Protein AF-A0A817VUF7-F1 (afdb_monomer_lite)

Structure (mmCIF, N/CA/C/O backbone):
data_AF-A0A817VUF7-F1
#
_entry.id   AF-A0A817VUF7-F1
#
loop_
_atom_site.group_PDB
_atom_site.id
_atom_site.type_symbol
_atom_site.label_atom_id
_atom_site.label_alt_id
_atom_site.label_comp_id
_atom_site.label_asym_id
_atom_site.label_entity_id
_atom_site.label_seq_id
_atom_site.pdbx_PDB_ins_code
_atom_site.Cartn_x
_atom_site.Cartn_y
_atom_site.Cartn_z
_atom_site.occupancy
_atom_site.B_iso_or_equiv
_atom_site.auth_seq_id
_atom_site.auth_comp_id
_atom_site.auth_asym_id
_atom_site.auth_atom_id
_atom_site.pdbx_PDB_model_num
ATOM 1 N N . MET A 1 1 ? -11.678 27.818 17.436 1.00 32.88 1 MET A N 1
ATOM 2 C CA . MET A 1 1 ? -12.097 26.619 16.681 1.00 32.88 1 MET A CA 1
ATOM 3 C C . MET A 1 1 ? -11.322 25.442 17.252 1.00 32.88 1 MET A C 1
ATOM 5 O O . MET A 1 1 ? -10.158 25.252 16.928 1.00 32.88 1 MET A O 1
ATOM 9 N N . THR A 1 2 ? -11.907 24.780 18.243 1.00 26.42 2 THR A N 1
ATOM 10 C CA . THR A 1 2 ? -11.224 23.810 19.107 1.00 26.42 2 THR A CA 1
ATOM 11 C C . THR A 1 2 ? -11.223 22.456 18.406 1.00 26.42 2 THR A C 1
ATOM 13 O O . THR A 1 2 ? -12.260 21.805 18.312 1.00 26.42 2 THR A O 1
ATOM 16 N N . VAL A 1 3 ? -10.081 22.050 17.853 1.00 29.08 3 VAL A N 1
ATOM 17 C CA . VAL A 1 3 ? -9.903 20.691 17.332 1.00 29.08 3 VAL A CA 1
ATOM 18 C C . VAL A 1 3 ? -9.803 19.769 18.544 1.00 29.08 3 VAL A C 1
ATOM 20 O O . VAL A 1 3 ? -8.778 19.737 19.220 1.00 29.08 3 VAL A O 1
ATOM 23 N N . LEU A 1 4 ? -10.882 19.050 18.854 1.00 31.59 4 LEU A N 1
ATOM 24 C CA . LEU A 1 4 ? -10.836 17.924 19.784 1.00 31.59 4 LEU A CA 1
ATOM 25 C C . LEU A 1 4 ? -9.968 16.832 19.145 1.00 31.59 4 LEU A C 1
ATOM 27 O O . LEU A 1 4 ? -10.424 16.058 18.307 1.00 31.59 4 LEU A O 1
ATOM 31 N N . LEU A 1 5 ? -8.686 16.812 19.513 1.00 38.59 5 LEU A N 1
ATOM 32 C CA . LEU A 1 5 ? -7.747 15.735 19.206 1.00 38.59 5 LEU A CA 1
ATOM 33 C C . LEU A 1 5 ? -8.106 14.508 20.051 1.00 38.59 5 LEU A C 1
ATOM 35 O O . LEU A 1 5 ? -7.429 14.184 21.021 1.00 38.59 5 LEU A O 1
ATOM 39 N N . THR A 1 6 ? -9.177 13.804 19.702 1.00 43.06 6 THR A N 1
ATOM 40 C CA . THR A 1 6 ? -9.404 12.457 20.231 1.00 43.06 6 THR A CA 1
ATOM 41 C C . THR A 1 6 ? -8.693 11.468 19.319 1.00 43.06 6 THR A C 1
ATOM 43 O O . THR A 1 6 ? -9.280 10.904 18.399 1.00 43.06 6 THR A O 1
ATOM 46 N N . HIS A 1 7 ? -7.388 11.295 19.537 1.00 43.28 7 HIS A N 1
ATOM 47 C CA . HIS A 1 7 ? -6.634 10.175 18.978 1.00 43.28 7 HIS A CA 1
ATOM 48 C C . HIS A 1 7 ? -7.056 8.895 19.708 1.00 43.28 7 HIS A C 1
ATOM 50 O O . HIS A 1 7 ? -6.421 8.467 20.668 1.00 43.28 7 HIS A O 1
ATOM 56 N N . SER A 1 8 ? -8.181 8.312 19.297 1.00 53.12 8 SER A N 1
ATOM 57 C CA . SER A 1 8 ? -8.672 7.056 19.852 1.00 53.12 8 SER A CA 1
ATOM 58 C C . SER A 1 8 ? -7.968 5.877 19.179 1.00 53.12 8 SER A C 1
ATOM 60 O O . SER A 1 8 ? -8.390 5.371 18.142 1.00 53.12 8 SER A O 1
ATOM 62 N N . PHE A 1 9 ? -6.876 5.410 19.788 1.00 55.16 9 PHE A N 1
ATOM 63 C CA . PHE A 1 9 ? -6.348 4.075 19.511 1.00 55.16 9 PHE A CA 1
ATOM 64 C C . PHE A 1 9 ? -7.204 3.055 20.258 1.00 55.16 9 PHE A C 1
ATOM 66 O O . PHE A 1 9 ? -6.907 2.663 21.383 1.00 55.16 9 PHE A O 1
ATOM 73 N N . VAL A 1 10 ? -8.307 2.651 19.640 1.00 61.75 10 VAL A N 1
ATOM 74 C CA . VAL A 1 10 ? -9.089 1.508 20.114 1.00 61.75 10 VAL A CA 1
ATOM 75 C C . VAL A 1 10 ? -8.422 0.297 19.474 1.00 61.75 10 VAL A C 1
ATOM 77 O O . VAL A 1 10 ? -8.316 0.274 18.253 1.00 61.75 10 VAL A O 1
ATOM 80 N N . GLY A 1 11 ? -7.873 -0.636 20.261 1.00 76.88 11 GLY A N 1
ATOM 81 C CA . GLY A 1 11 ? -7.092 -1.809 19.812 1.00 76.88 11 GLY A CA 1
ATOM 82 C C . GLY A 1 11 ? -7.877 -2.836 18.977 1.00 76.88 11 GLY A C 1
ATOM 83 O O . GLY A 1 11 ? -7.747 -4.042 19.170 1.00 76.88 11 GLY A O 1
ATOM 84 N N . LEU A 1 12 ? -8.712 -2.353 18.066 1.00 87.06 12 LEU A N 1
ATOM 85 C CA . LEU A 1 12 ? -9.653 -3.041 17.204 1.00 87.06 12 LEU A CA 1
ATOM 86 C C . LEU A 1 12 ? -9.280 -2.744 15.750 1.00 87.06 12 LEU A C 1
A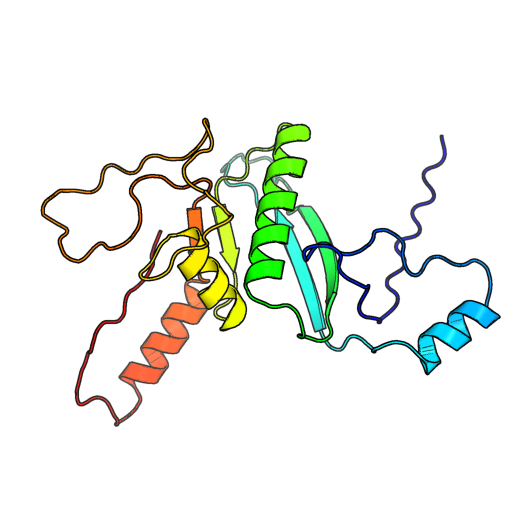TOM 88 O O . LEU A 1 12 ? -8.695 -1.702 15.436 1.00 87.06 12 LEU A O 1
ATOM 92 N N . ALA A 1 13 ? -9.614 -3.658 14.846 1.00 88.94 13 ALA A N 1
ATOM 93 C CA . ALA A 1 13 ? -9.472 -3.403 13.419 1.00 88.94 13 ALA A CA 1
ATOM 94 C C . ALA A 1 13 ? -10.676 -2.569 12.940 1.00 88.94 13 ALA A C 1
ATOM 96 O O . ALA A 1 13 ? -11.811 -3.021 13.096 1.00 88.94 13 ALA A O 1
ATOM 97 N N . PRO A 1 14 ? -10.496 -1.353 12.390 1.00 88.25 14 PRO A N 1
ATOM 98 C CA . PRO A 1 14 ? -11.614 -0.613 11.826 1.00 88.25 14 PRO A CA 1
ATOM 99 C C . PRO A 1 14 ? -12.099 -1.299 10.541 1.00 88.25 14 PRO A C 1
ATOM 101 O O . PRO A 1 14 ? -11.279 -1.844 9.790 1.00 88.25 14 PRO A O 1
ATOM 104 N N . PRO A 1 15 ? -13.404 -1.235 10.236 1.00 89.06 15 PRO A N 1
ATOM 105 C CA . PRO A 1 15 ? -13.901 -1.654 8.937 1.00 89.06 15 PRO A CA 1
ATOM 106 C C . PRO A 1 15 ? -13.239 -0.835 7.826 1.00 89.06 15 PRO A C 1
ATOM 108 O O . PRO A 1 15 ? -12.933 0.355 7.981 1.00 89.06 15 PRO A O 1
ATOM 111 N N . LEU A 1 16 ? -13.016 -1.496 6.693 1.00 89.25 16 LEU A N 1
ATOM 112 C CA . LEU A 1 16 ? -12.409 -0.905 5.509 1.00 89.25 16 LEU A CA 1
ATOM 113 C C . LEU A 1 16 ? -13.470 -0.745 4.419 1.00 89.25 16 LEU A C 1
ATOM 115 O O . LEU A 1 16 ? -14.191 -1.692 4.115 1.00 89.25 16 LEU A O 1
ATOM 119 N N . ILE A 1 17 ? -13.519 0.427 3.792 1.00 89.88 17 ILE A N 1
ATOM 120 C CA . ILE A 1 17 ? -14.267 0.666 2.554 1.00 89.88 17 ILE A CA 1
ATOM 121 C C . ILE A 1 17 ? -13.231 0.879 1.461 1.00 89.88 17 ILE A C 1
ATOM 123 O O . ILE A 1 17 ? -12.414 1.794 1.550 1.00 89.88 17 ILE A O 1
ATOM 127 N N . ASP A 1 18 ? -13.223 0.003 0.454 1.00 87.00 18 ASP A N 1
ATOM 128 C CA . ASP A 1 18 ? -12.235 0.050 -0.630 1.00 87.00 18 ASP A CA 1
ATOM 129 C C . ASP A 1 18 ? -10.786 0.074 -0.118 1.00 87.00 18 ASP A C 1
ATOM 131 O O . ASP A 1 18 ? -9.936 0.825 -0.588 1.00 87.00 18 ASP A O 1
ATOM 135 N N . GLY A 1 19 ? -10.507 -0.734 0.905 1.00 87.19 19 GLY A N 1
ATOM 136 C CA . GLY A 1 19 ? -9.201 -0.807 1.552 1.00 87.19 19 GLY A CA 1
ATOM 137 C C . GLY A 1 19 ? -8.819 0.401 2.410 1.00 87.19 19 GLY A C 1
ATOM 138 O O . GLY A 1 19 ? -7.790 0.351 3.088 1.00 87.19 19 GLY A O 1
ATOM 139 N N . VAL A 1 20 ? -9.625 1.460 2.454 1.00 90.56 20 VAL A N 1
ATOM 140 C CA . VAL A 1 20 ? -9.396 2.648 3.286 1.00 90.56 20 VAL A CA 1
ATOM 141 C C . VAL A 1 20 ? -10.173 2.502 4.601 1.00 90.56 20 VAL A C 1
ATOM 143 O O . VAL A 1 20 ? -11.349 2.143 4.566 1.00 90.56 20 VAL A O 1
ATOM 146 N N . PRO A 1 21 ? -9.552 2.739 5.772 1.00 88.06 21 PRO A N 1
ATOM 147 C CA . PRO A 1 21 ? -10.263 2.662 7.046 1.00 88.06 21 PRO A CA 1
ATOM 148 C C . PRO A 1 21 ? -11.333 3.748 7.154 1.00 88.06 21 PRO A C 1
ATOM 150 O O . PRO A 1 21 ? -11.109 4.891 6.750 1.00 88.06 21 PRO A O 1
ATOM 153 N N . ILE A 1 22 ? -12.477 3.409 7.751 1.00 87.38 22 ILE A N 1
ATOM 154 C CA . ILE A 1 22 ? -13.491 4.409 8.093 1.00 87.38 22 ILE A CA 1
ATOM 155 C C . ILE A 1 22 ? -12.956 5.287 9.230 1.00 87.38 22 ILE A C 1
ATOM 157 O O . ILE A 1 22 ? -12.694 4.820 10.342 1.00 87.38 22 ILE A O 1
ATOM 161 N N . THR A 1 23 ? -12.793 6.577 8.944 1.00 81.44 23 THR A N 1
ATOM 162 C CA . THR A 1 23 ? -12.332 7.579 9.907 1.00 81.44 23 THR A CA 1
ATOM 163 C C . THR A 1 23 ? -13.281 7.657 11.102 1.00 81.44 23 THR A C 1
ATOM 165 O O . THR A 1 23 ? -14.491 7.750 10.918 1.00 81.44 23 THR A O 1
ATOM 168 N N . LEU A 1 24 ? -12.726 7.649 12.320 1.00 79.12 24 LEU A N 1
ATOM 169 C CA . LEU A 1 24 ? -13.473 7.802 13.579 1.00 79.12 24 LEU A CA 1
ATOM 170 C C . LEU A 1 24 ? -14.580 6.750 13.802 1.00 79.12 24 LEU A C 1
ATOM 172 O O . LEU A 1 24 ? -15.533 7.001 14.533 1.00 79.12 24 LEU A O 1
ATOM 176 N N . HIS A 1 25 ? -14.447 5.553 13.216 1.00 85.75 25 HIS A N 1
ATOM 177 C CA . HIS A 1 25 ? -15.453 4.494 13.355 1.00 85.75 25 HIS A CA 1
ATOM 178 C C . HIS A 1 25 ? -15.741 4.126 14.821 1.00 85.75 25 HIS A C 1
ATOM 180 O O . HIS A 1 25 ? -16.897 4.051 15.235 1.00 85.75 25 HIS A O 1
ATOM 186 N N . TYR A 1 26 ? -14.687 3.974 15.627 1.00 84.88 26 TYR A N 1
ATOM 187 C CA . TYR A 1 26 ? -14.790 3.678 17.057 1.00 84.88 26 TYR A CA 1
ATOM 188 C C . TYR A 1 26 ? -14.791 4.952 17.916 1.00 84.88 26 TYR A C 1
ATOM 190 O O . TYR A 1 26 ? -14.020 5.076 18.869 1.00 84.88 26 TYR A O 1
ATOM 198 N N . GLN A 1 27 ? -15.631 5.930 17.568 1.00 85.50 27 GLN A N 1
ATOM 199 C CA . GLN A 1 27 ? -15.856 7.123 18.384 1.00 85.50 27 GLN A CA 1
ATOM 200 C C . GLN A 1 27 ? -17.188 7.016 19.133 1.00 85.50 27 GLN A C 1
ATOM 202 O O . GLN A 1 27 ? -18.251 6.832 18.540 1.00 85.50 27 GLN A O 1
ATOM 207 N N . THR A 1 28 ? -17.125 7.105 20.460 1.00 84.06 28 THR A N 1
ATOM 208 C CA . THR A 1 28 ? -18.293 7.065 21.346 1.00 84.06 28 THR A CA 1
ATOM 209 C C . THR A 1 28 ? -17.991 7.811 22.638 1.00 84.06 28 THR A C 1
ATOM 211 O O . THR A 1 28 ? -16.856 7.803 23.108 1.00 84.06 28 THR A O 1
ATOM 214 N N . ASP A 1 29 ? -19.014 8.423 23.221 1.00 85.69 29 ASP A N 1
ATOM 215 C CA . ASP A 1 29 ? -19.042 8.953 24.588 1.00 85.69 29 ASP A CA 1
ATOM 216 C C . ASP A 1 29 ? -19.683 7.961 25.585 1.00 85.69 29 ASP A C 1
ATOM 218 O O . ASP A 1 29 ? -19.588 8.128 26.799 1.00 85.69 29 ASP A O 1
ATOM 222 N N . SER A 1 30 ? -20.299 6.886 25.083 1.00 87.81 30 SER A N 1
ATOM 223 C CA . SER A 1 30 ? -20.946 5.851 25.889 1.00 87.81 30 SER A CA 1
ATOM 224 C C . SER A 1 30 ? -19.992 4.720 26.274 1.00 87.81 30 SER A C 1
ATOM 226 O O . SER A 1 30 ? -19.523 3.969 25.412 1.00 87.81 30 SER A O 1
ATOM 228 N N . PHE A 1 31 ? -19.797 4.522 27.582 1.00 87.19 31 PHE A N 1
ATOM 229 C CA . PHE A 1 31 ? -19.064 3.372 28.126 1.00 87.19 31 PHE A CA 1
ATOM 230 C C . PHE A 1 31 ? -19.710 2.031 27.743 1.00 87.19 31 PHE A C 1
ATOM 232 O O . PHE A 1 31 ? -19.008 1.083 27.407 1.00 87.19 31 PHE A O 1
ATOM 239 N N . LYS A 1 32 ? -21.049 1.960 27.706 1.00 90.69 32 LYS A N 1
ATOM 240 C CA . LYS A 1 32 ? -21.778 0.745 27.302 1.00 90.69 32 LYS A CA 1
ATOM 241 C C . LYS A 1 32 ? -21.406 0.318 25.880 1.00 90.69 32 LYS A C 1
ATOM 243 O O . LYS A 1 32 ? -21.117 -0.853 25.656 1.00 90.69 32 LYS A O 1
ATOM 248 N N . LYS A 1 33 ? -21.371 1.274 24.947 1.00 88.06 33 LYS A N 1
ATOM 249 C CA . LYS A 1 33 ? -20.993 1.025 23.549 1.00 88.06 33 LYS A CA 1
ATOM 250 C C . LYS A 1 33 ? -19.527 0.607 23.421 1.00 88.06 33 LYS A C 1
ATOM 252 O O . LYS A 1 33 ? -19.198 -0.257 22.618 1.00 88.06 33 LYS A O 1
ATOM 257 N N . LEU A 1 34 ? -18.650 1.176 24.250 1.00 86.25 34 LEU A N 1
ATOM 258 C CA . LEU A 1 34 ? -17.254 0.750 24.321 1.00 86.25 34 LEU A CA 1
ATOM 259 C C . LEU A 1 34 ? -17.135 -0.712 24.788 1.00 86.25 34 LEU A C 1
ATOM 261 O O . LEU A 1 34 ? -16.435 -1.492 24.150 1.00 86.25 34 LEU A O 1
ATOM 265 N N . CYS A 1 35 ? -17.848 -1.114 25.845 1.00 88.62 35 CYS A N 1
ATOM 266 C CA . CYS A 1 35 ? -17.872 -2.509 26.301 1.00 88.62 35 CYS A CA 1
ATOM 267 C C . CYS A 1 35 ? -18.413 -3.474 25.239 1.00 88.62 35 CYS A C 1
ATOM 269 O O . CYS A 1 35 ? -17.888 -4.577 25.110 1.00 88.62 35 CYS A O 1
ATOM 271 N N . GLU A 1 36 ? -19.439 -3.058 24.494 1.00 90.81 36 GLU A N 1
ATOM 272 C CA . GLU A 1 36 ? -19.990 -3.818 23.371 1.00 90.81 36 GLU A CA 1
ATOM 273 C C . GLU A 1 36 ? -18.925 -4.056 22.295 1.00 90.81 36 GLU A C 1
ATOM 275 O O . GLU A 1 36 ? -18.627 -5.202 21.982 1.00 90.81 36 GLU A O 1
ATOM 280 N N . TRP A 1 37 ? -18.236 -3.013 21.825 1.00 89.75 37 TRP A N 1
ATOM 281 C CA . TRP A 1 37 ? -17.171 -3.185 20.831 1.00 89.75 37 TRP A CA 1
ATOM 282 C C . TRP A 1 37 ? -16.046 -4.111 21.298 1.00 89.75 37 TRP A C 1
ATOM 284 O O . TRP A 1 37 ? -15.559 -4.934 20.532 1.00 89.75 37 TRP A O 1
ATOM 294 N N . PHE A 1 38 ? -15.635 -4.026 22.565 1.00 88.31 38 PHE A N 1
ATOM 295 C CA . PHE A 1 38 ? -14.579 -4.895 23.097 1.00 88.31 38 PHE A CA 1
ATOM 296 C C . PHE A 1 38 ? -14.973 -6.376 23.210 1.00 88.31 38 PHE A C 1
ATOM 298 O O . PHE A 1 38 ? -14.074 -7.224 23.341 1.00 88.31 38 PHE A O 1
ATOM 305 N N . SER A 1 39 ? -16.274 -6.682 23.205 1.00 89.75 39 SER A N 1
ATOM 306 C CA . SER A 1 39 ? -16.797 -8.049 23.246 1.00 89.75 39 SER A CA 1
ATOM 307 C C . SER A 1 39 ? -17.176 -8.589 21.866 1.00 89.75 39 SER A C 1
ATOM 309 O O . SER A 1 39 ? -17.081 -9.800 21.673 1.00 89.75 39 SER A O 1
ATOM 311 N N . THR A 1 40 ? -17.555 -7.729 20.914 1.00 89.94 40 THR A N 1
ATOM 312 C CA . THR A 1 40 ? -18.045 -8.150 19.590 1.00 89.94 40 THR A CA 1
ATOM 313 C C . THR A 1 40 ? -17.043 -7.979 18.452 1.00 89.94 40 THR A C 1
ATOM 315 O O . THR A 1 40 ? -17.104 -8.743 17.493 1.00 89.94 40 THR A O 1
ATOM 318 N N . GLU A 1 41 ? -16.143 -6.997 18.521 1.00 89.38 41 GLU A N 1
ATOM 319 C CA . GLU A 1 41 ? -15.262 -6.648 17.401 1.00 89.38 41 GLU A CA 1
ATOM 320 C C . GLU A 1 41 ? -13.948 -7.439 17.390 1.00 89.38 41 GLU A C 1
ATOM 322 O O . GLU A 1 41 ? -13.399 -7.830 18.427 1.00 89.38 41 GLU A O 1
ATOM 327 N N . ASP A 1 42 ? -13.391 -7.606 16.187 1.00 85.75 42 ASP A N 1
ATOM 328 C CA . ASP A 1 42 ? -12.080 -8.219 15.980 1.00 85.75 42 ASP A CA 1
ATOM 329 C C . ASP A 1 42 ? -10.981 -7.360 16.634 1.00 85.75 42 ASP A C 1
ATOM 331 O O . ASP A 1 42 ? -10.666 -6.242 16.197 1.00 85.75 42 ASP A O 1
ATOM 335 N N . ARG A 1 43 ? -10.324 -7.919 17.656 1.00 87.75 43 ARG A N 1
ATOM 336 C CA . ARG A 1 43 ? -9.137 -7.307 18.260 1.00 87.75 43 ARG A CA 1
ATOM 337 C C . ARG A 1 43 ? -7.983 -7.291 17.270 1.00 87.75 43 ARG A C 1
ATOM 339 O O . ARG A 1 43 ? -7.692 -8.270 16.584 1.00 87.75 43 ARG A O 1
ATOM 346 N N . SER A 1 44 ? -7.290 -6.165 17.232 1.00 88.06 44 SER A N 1
ATOM 347 C CA . SER A 1 44 ? -6.153 -5.977 16.352 1.00 88.06 44 SER A CA 1
ATOM 348 C C . SER A 1 44 ? -4.857 -6.403 17.035 1.00 88.06 44 SER A C 1
ATOM 350 O O . SER A 1 44 ? -4.441 -5.792 18.015 1.00 88.06 44 SER A O 1
ATOM 352 N N . HIS A 1 45 ? -4.175 -7.405 16.480 1.00 87.38 45 HIS A N 1
ATOM 353 C CA . HIS A 1 45 ? -2.868 -7.854 16.983 1.00 87.38 45 HIS A CA 1
ATOM 354 C C . HIS A 1 45 ? -1.683 -7.115 16.359 1.00 87.38 45 HIS A C 1
ATOM 356 O O . HIS A 1 45 ? -0.581 -7.148 16.899 1.00 87.38 45 HIS A O 1
ATOM 362 N N . LEU A 1 46 ? -1.896 -6.462 15.217 1.00 87.81 46 LEU A N 1
ATOM 363 C CA . LEU A 1 46 ? -0.870 -5.723 14.491 1.00 87.81 46 LEU A CA 1
ATOM 364 C C . LEU A 1 46 ? -1.381 -4.331 14.149 1.00 87.81 46 LEU A C 1
ATOM 366 O O . LEU A 1 46 ? -2.577 -4.126 13.971 1.00 87.81 46 LEU A O 1
ATOM 370 N N . ILE A 1 47 ? -0.469 -3.380 14.006 1.00 87.88 47 ILE A N 1
ATOM 371 C CA . ILE A 1 47 ? -0.793 -2.034 13.538 1.00 87.88 47 ILE A CA 1
ATOM 372 C C . ILE A 1 47 ? -0.128 -1.857 12.181 1.00 87.88 47 ILE A C 1
ATOM 374 O O . ILE A 1 47 ? 1.075 -2.068 12.039 1.00 87.88 47 ILE A O 1
ATOM 378 N N . ASN A 1 48 ? -0.912 -1.472 11.179 1.00 87.69 48 ASN A N 1
ATOM 379 C CA . ASN A 1 48 ? -0.387 -1.040 9.897 1.00 87.69 48 ASN A CA 1
ATOM 380 C C . ASN A 1 48 ? -0.137 0.471 9.946 1.00 87.69 48 ASN A C 1
ATOM 382 O O . ASN A 1 48 ? -1.064 1.253 10.175 1.00 87.69 48 ASN A O 1
ATOM 386 N N . ILE A 1 49 ? 1.120 0.863 9.758 1.00 88.81 49 ILE A N 1
ATOM 387 C CA . ILE A 1 49 ? 1.590 2.240 9.879 1.00 88.81 49 ILE A CA 1
ATOM 388 C C . ILE A 1 49 ? 1.997 2.738 8.494 1.00 88.81 49 ILE A C 1
ATOM 390 O O . ILE A 1 49 ? 2.835 2.137 7.828 1.00 88.81 49 ILE A O 1
ATOM 394 N N . HIS A 1 50 ? 1.442 3.876 8.086 1.00 90.00 50 HIS A N 1
ATOM 395 C CA . HIS A 1 50 ? 1.841 4.582 6.875 1.00 90.00 50 HIS A CA 1
ATOM 396 C C . HIS A 1 50 ? 2.510 5.895 7.271 1.00 90.00 50 HIS A C 1
ATOM 398 O O . HIS A 1 50 ? 1.909 6.726 7.957 1.00 90.00 50 HIS A O 1
ATOM 404 N N . MET A 1 51 ? 3.743 6.094 6.815 1.00 90.69 51 MET A N 1
ATOM 405 C CA . MET A 1 51 ? 4.533 7.295 7.084 1.00 90.69 51 MET A CA 1
ATOM 406 C C . MET A 1 51 ? 4.963 7.946 5.773 1.00 90.69 51 MET A C 1
ATOM 408 O O . MET A 1 51 ? 5.206 7.255 4.784 1.00 90.69 51 MET A O 1
ATOM 412 N N . ILE A 1 52 ? 5.078 9.272 5.773 1.00 88.88 52 ILE A N 1
ATOM 413 C CA . ILE A 1 52 ? 5.757 10.022 4.718 1.00 88.88 52 ILE A CA 1
ATOM 414 C C . ILE A 1 52 ? 7.178 10.304 5.175 1.00 88.88 52 ILE A C 1
ATOM 416 O O . ILE A 1 52 ? 7.398 10.880 6.243 1.00 88.88 52 ILE A O 1
ATOM 420 N N . LEU A 1 53 ? 8.124 9.937 4.315 1.00 87.62 53 LEU A N 1
ATOM 421 C CA . LEU A 1 53 ? 9.518 10.317 4.440 1.00 87.62 53 LEU A CA 1
ATOM 422 C C . LEU A 1 53 ? 9.855 11.322 3.325 1.00 87.62 53 LEU A C 1
ATOM 424 O O . LEU A 1 53 ? 9.605 11.031 2.151 1.00 87.62 53 LEU A O 1
ATOM 428 N N . PRO A 1 54 ? 10.386 12.508 3.663 1.00 85.31 54 PRO A N 1
ATOM 429 C CA . PRO A 1 54 ? 10.841 13.479 2.676 1.00 85.31 54 PRO A CA 1
ATOM 430 C C . PRO A 1 54 ? 12.104 12.967 1.967 1.00 85.31 54 PRO A C 1
ATOM 432 O O . PRO A 1 54 ? 12.986 12.390 2.595 1.00 85.31 54 PRO A O 1
ATOM 435 N N . ILE A 1 55 ? 12.193 13.192 0.652 1.00 78.94 55 ILE A N 1
ATOM 436 C CA . ILE A 1 55 ? 13.359 12.799 -0.169 1.00 78.94 55 ILE A CA 1
ATOM 437 C C . ILE A 1 55 ? 14.417 13.917 -0.215 1.00 78.94 55 ILE A C 1
ATOM 439 O O . ILE A 1 55 ? 15.573 13.687 -0.560 1.00 78.94 55 ILE A O 1
ATOM 443 N N . THR A 1 56 ? 14.048 15.150 0.134 1.00 71.00 56 THR A N 1
ATOM 444 C CA . THR A 1 56 ? 14.956 16.296 0.094 1.00 71.00 56 THR A CA 1
ATOM 445 C C . THR A 1 56 ? 16.010 16.218 1.192 1.00 71.00 56 THR A C 1
ATOM 447 O O . THR A 1 56 ? 15.692 16.191 2.375 1.00 71.00 56 THR A O 1
ATOM 450 N N . ASN A 1 57 ? 17.274 16.324 0.783 1.00 57.84 57 ASN A N 1
ATOM 451 C CA . ASN A 1 57 ? 18.452 16.442 1.646 1.00 57.84 57 ASN A CA 1
ATOM 452 C C . ASN A 1 57 ? 18.569 17.835 2.309 1.00 57.84 57 ASN A C 1
ATOM 454 O O . ASN A 1 57 ? 19.668 18.304 2.602 1.00 57.84 57 ASN A O 1
ATOM 458 N N . MET A 1 58 ? 17.451 18.558 2.461 1.00 54.91 58 MET A N 1
ATOM 459 C CA . MET A 1 58 ? 17.479 19.884 3.070 1.00 54.91 58 MET A CA 1
ATOM 460 C C . MET A 1 58 ? 17.848 19.729 4.546 1.00 54.91 58 MET A C 1
ATOM 462 O O . MET A 1 58 ? 17.228 18.960 5.269 1.00 54.91 58 MET A O 1
ATOM 466 N N . GLN A 1 59 ? 18.846 20.496 4.988 1.00 50.06 59 GLN A N 1
ATOM 467 C CA . GLN A 1 59 ? 19.371 20.535 6.362 1.00 50.06 59 GLN A CA 1
ATOM 468 C C . GLN A 1 59 ? 18.320 20.899 7.426 1.00 50.06 59 GLN A C 1
ATOM 470 O O . GLN A 1 59 ? 18.587 20.814 8.622 1.00 50.06 59 GLN A O 1
ATOM 475 N N . ILE A 1 60 ? 17.117 21.291 7.006 1.00 54.88 60 ILE A N 1
ATOM 476 C CA . ILE A 1 60 ? 15.957 21.406 7.876 1.00 54.88 60 ILE A CA 1
ATOM 477 C C . ILE A 1 60 ? 15.405 19.993 8.024 1.00 54.88 60 ILE A C 1
ATOM 479 O O . ILE A 1 60 ? 14.796 19.476 7.091 1.00 54.88 60 ILE A O 1
ATOM 483 N N . ALA A 1 61 ? 15.648 19.375 9.180 1.00 56.38 61 ALA A N 1
ATOM 484 C CA . ALA A 1 61 ? 15.106 18.076 9.554 1.00 56.38 61 ALA A CA 1
ATOM 485 C C . ALA A 1 61 ? 13.57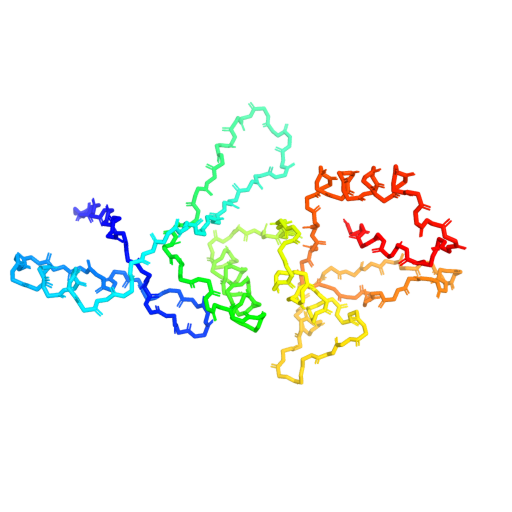5 18.080 9.411 1.00 56.38 61 ALA A C 1
ATOM 487 O O . ALA A 1 61 ? 12.836 18.423 10.333 1.00 56.38 61 ALA A O 1
ATOM 488 N N . LEU A 1 62 ? 13.083 17.743 8.221 1.00 58.81 62 LEU A N 1
ATOM 489 C CA . LEU A 1 62 ? 11.674 17.488 8.014 1.00 58.81 62 LEU A CA 1
ATOM 490 C C . LEU A 1 62 ? 11.386 16.171 8.725 1.00 58.81 62 LEU A C 1
ATOM 492 O O . LEU A 1 62 ? 11.825 15.100 8.304 1.00 58.81 62 LEU A O 1
ATOM 496 N N . ASN A 1 63 ? 10.690 16.285 9.852 1.00 67.69 63 ASN A N 1
ATOM 497 C CA . ASN A 1 63 ? 10.298 15.141 10.652 1.00 67.69 63 ASN A CA 1
ATOM 498 C C . ASN A 1 63 ? 9.421 14.205 9.817 1.00 67.69 63 ASN A C 1
ATOM 500 O O . ASN A 1 63 ? 8.550 14.643 9.062 1.00 67.69 63 ASN A O 1
ATOM 504 N N . GLN A 1 64 ? 9.660 12.905 9.971 1.00 79.44 64 GLN A N 1
ATOM 505 C CA . GLN A 1 64 ? 8.820 11.866 9.387 1.00 79.44 64 GLN A CA 1
ATOM 506 C C . GLN A 1 64 ? 7.376 12.097 9.834 1.00 79.44 64 GLN A C 1
ATOM 508 O O . GLN A 1 64 ? 7.108 12.284 11.023 1.00 79.44 64 GLN A O 1
ATOM 513 N N . LEU A 1 65 ? 6.447 12.113 8.881 1.00 85.00 65 LEU A N 1
ATOM 514 C CA . LEU A 1 65 ? 5.048 12.402 9.170 1.00 85.00 65 LEU A CA 1
ATOM 515 C C . LEU A 1 65 ? 4.255 11.101 9.203 1.00 85.00 65 LEU A C 1
ATOM 517 O O . LEU A 1 65 ? 4.152 10.403 8.193 1.00 85.00 65 LEU A O 1
ATOM 521 N N . LEU A 1 66 ? 3.646 10.800 10.347 1.00 87.19 66 LEU A N 1
ATOM 522 C CA . LEU A 1 66 ? 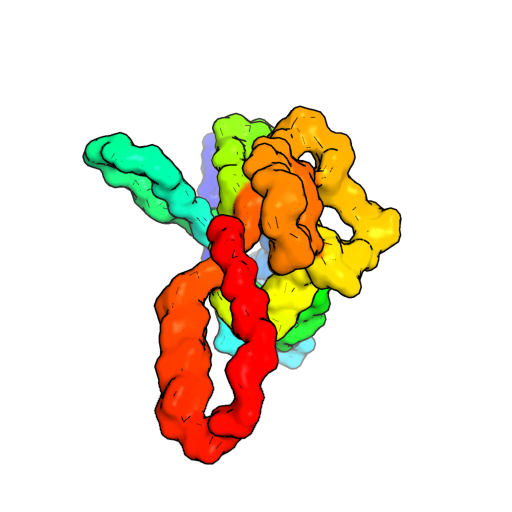2.668 9.724 10.448 1.00 87.19 66 LEU A CA 1
ATOM 523 C C . LEU A 1 66 ? 1.396 10.125 9.687 1.00 87.19 66 LEU A C 1
ATOM 525 O O . LEU A 1 66 ? 0.702 11.059 10.081 1.00 87.19 66 LEU A O 1
ATOM 529 N N . LEU A 1 67 ? 1.080 9.412 8.604 1.00 85.69 67 LEU A N 1
ATOM 530 C CA . LEU A 1 67 ? -0.164 9.617 7.858 1.00 85.69 67 LEU A CA 1
ATOM 531 C C . LEU A 1 67 ? -1.336 8.892 8.500 1.00 85.69 67 LEU A C 1
ATOM 533 O O . LEU A 1 67 ? -2.439 9.424 8.585 1.00 85.69 67 LEU A O 1
ATOM 537 N N . SER A 1 68 ? -1.111 7.633 8.867 1.00 85.31 68 SER A N 1
ATOM 538 C CA . SER A 1 68 ? -2.125 6.798 9.495 1.00 85.31 68 SER A CA 1
ATOM 539 C C . SER A 1 68 ? -1.477 5.646 10.244 1.00 85.31 68 SER A C 1
ATOM 541 O O . SER A 1 68 ? -0.461 5.100 9.815 1.00 85.31 68 SER A O 1
ATOM 543 N N . ALA A 1 69 ? -2.109 5.259 11.342 1.00 86.38 69 ALA A N 1
ATOM 544 C CA . ALA A 1 69 ? -1.856 4.018 12.048 1.00 86.38 69 ALA A CA 1
ATOM 545 C C . ALA A 1 69 ? -3.217 3.360 12.270 1.00 86.38 69 ALA A C 1
ATOM 547 O O . ALA A 1 69 ? -4.106 3.968 12.863 1.00 86.38 69 ALA A O 1
ATOM 548 N N . LEU A 1 70 ? -3.401 2.158 11.734 1.00 86.25 70 LEU A N 1
ATOM 549 C CA . LEU A 1 70 ? -4.667 1.434 11.811 1.00 86.25 70 LEU A CA 1
ATOM 550 C C . LEU A 1 70 ? -4.436 0.022 12.326 1.00 86.25 70 LEU A C 1
ATOM 552 O O . LEU A 1 70 ? -3.485 -0.646 11.917 1.00 86.25 70 LEU A O 1
ATOM 556 N N . GLY A 1 71 ? -5.315 -0.431 13.216 1.00 88.19 71 GLY A N 1
ATOM 557 C CA . GLY A 1 71 ? -5.359 -1.833 13.596 1.00 88.19 71 GLY A CA 1
ATOM 558 C C . GLY A 1 71 ? -5.682 -2.708 12.385 1.00 88.19 71 GLY A C 1
ATOM 559 O O . GLY A 1 71 ? -6.460 -2.317 11.519 1.00 88.19 71 GLY A O 1
ATOM 560 N N . THR A 1 72 ? -5.074 -3.884 12.289 1.00 87.25 72 THR A N 1
ATOM 561 C CA . THR A 1 72 ? -5.353 -4.848 11.229 1.00 87.25 72 THR A CA 1
ATOM 562 C C . THR A 1 72 ? -5.578 -6.242 11.799 1.00 87.25 72 THR A C 1
ATOM 564 O O . THR A 1 72 ? -4.836 -6.725 12.655 1.00 87.25 72 THR A O 1
ATOM 567 N N . ASN A 1 73 ? -6.589 -6.921 11.260 1.00 87.38 73 ASN A N 1
ATOM 568 C CA . ASN A 1 73 ? -6.826 -8.352 11.448 1.00 87.38 73 ASN A CA 1
ATOM 569 C C . ASN A 1 73 ? -6.164 -9.194 10.341 1.00 87.38 73 ASN A C 1
ATOM 571 O O . ASN A 1 73 ? -6.458 -10.376 10.198 1.00 87.38 73 ASN A O 1
ATOM 575 N N . ASN A 1 74 ? -5.284 -8.588 9.533 1.00 82.38 74 ASN A N 1
ATOM 576 C CA . ASN A 1 74 ? -4.599 -9.229 8.413 1.00 82.38 74 ASN A CA 1
ATOM 577 C C . ASN A 1 74 ? -5.524 -9.806 7.316 1.00 82.38 74 ASN A C 1
ATOM 579 O O . ASN A 1 74 ? -5.061 -10.598 6.499 1.00 82.38 74 ASN A O 1
ATOM 583 N N . LYS A 1 75 ? -6.786 -9.374 7.220 1.00 85.88 75 LYS A N 1
ATOM 584 C CA . LYS A 1 75 ? -7.714 -9.839 6.171 1.00 85.88 75 LYS A CA 1
ATOM 585 C C . LYS A 1 75 ? -7.694 -8.995 4.886 1.00 85.88 75 LYS A C 1
ATOM 587 O O . LYS A 1 75 ? -8.398 -9.328 3.945 1.00 85.88 75 LYS A O 1
ATOM 592 N N . SER A 1 76 ? -6.918 -7.904 4.829 1.00 86.75 76 SER A N 1
ATOM 593 C CA . SER A 1 76 ? -6.826 -7.071 3.616 1.00 86.75 76 SER A CA 1
ATOM 594 C C . SER A 1 76 ? -6.208 -7.835 2.448 1.00 86.75 76 SER A C 1
ATOM 596 O O . SER A 1 76 ? -5.111 -8.384 2.572 1.00 86.75 76 SER A O 1
ATOM 598 N N . GLU A 1 77 ? -6.865 -7.774 1.296 1.00 90.88 77 GLU A N 1
ATOM 599 C CA . GLU A 1 77 ? -6.373 -8.344 0.050 1.00 90.88 77 GLU A CA 1
ATOM 600 C C . GLU A 1 77 ? -5.453 -7.369 -0.693 1.00 90.88 77 GLU A C 1
ATOM 602 O O . GLU A 1 77 ? -5.385 -6.170 -0.409 1.00 90.88 77 GLU A O 1
ATOM 607 N N . ALA A 1 78 ? -4.749 -7.872 -1.709 1.00 90.88 78 ALA A N 1
ATOM 608 C CA . ALA A 1 78 ? -3.876 -7.039 -2.539 1.00 90.88 78 ALA A CA 1
ATOM 609 C C . ALA A 1 78 ? -4.625 -5.848 -3.166 1.00 90.88 78 ALA A C 1
ATOM 611 O O . ALA A 1 78 ? -4.072 -4.756 -3.265 1.00 90.88 78 ALA A O 1
ATOM 612 N N . ILE A 1 79 ? -5.893 -6.028 -3.552 1.00 90.56 79 ILE A N 1
ATOM 613 C CA . ILE A 1 79 ? -6.704 -4.950 -4.131 1.00 90.56 79 ILE A CA 1
ATOM 614 C C . ILE A 1 79 ? -7.002 -3.831 -3.123 1.00 90.56 79 ILE A C 1
ATOM 616 O O . ILE A 1 79 ? -6.971 -2.659 -3.494 1.00 90.56 79 ILE A O 1
ATOM 620 N N . ASP A 1 80 ? -7.213 -4.172 -1.851 1.00 91.50 80 ASP A N 1
ATOM 621 C CA . ASP A 1 80 ? -7.446 -3.203 -0.777 1.00 91.50 80 ASP A CA 1
ATOM 622 C C . ASP A 1 80 ? -6.199 -2.351 -0.536 1.00 91.50 80 ASP A C 1
ATOM 624 O O . ASP A 1 80 ? -6.279 -1.132 -0.379 1.00 91.50 80 ASP A O 1
ATOM 628 N N . ILE A 1 81 ? -5.024 -2.986 -0.565 1.00 92.19 81 ILE A N 1
ATOM 629 C CA . ILE A 1 81 ? -3.728 -2.309 -0.445 1.00 92.19 81 ILE A CA 1
ATOM 630 C C . ILE A 1 81 ? -3.546 -1.304 -1.591 1.00 92.19 81 ILE A C 1
ATOM 632 O O . ILE A 1 81 ? -3.202 -0.147 -1.351 1.00 92.19 81 ILE A O 1
ATOM 636 N N . ILE A 1 82 ? -3.837 -1.712 -2.829 1.00 91.62 82 ILE A N 1
ATOM 637 C CA . ILE A 1 82 ? -3.720 -0.849 -4.014 1.00 91.62 82 ILE A CA 1
ATOM 638 C C . ILE A 1 82 ? -4.666 0.345 -3.924 1.00 91.62 82 ILE A C 1
ATOM 640 O O . ILE A 1 82 ? -4.248 1.483 -4.146 1.00 91.62 82 ILE A O 1
ATOM 644 N N . ARG A 1 83 ? -5.938 0.104 -3.586 1.00 91.38 83 ARG A N 1
ATOM 645 C CA . ARG A 1 83 ? -6.932 1.172 -3.429 1.00 91.38 83 ARG A CA 1
ATOM 646 C C . ARG A 1 83 ? -6.500 2.168 -2.354 1.00 91.38 83 ARG A C 1
ATOM 648 O O . ARG A 1 83 ? -6.569 3.374 -2.589 1.00 91.38 83 ARG A O 1
ATOM 655 N N . ARG A 1 84 ? -5.946 1.683 -1.238 1.00 92.00 84 ARG A N 1
ATOM 656 C CA . ARG A 1 84 ? -5.371 2.527 -0.184 1.00 92.00 84 ARG A CA 1
ATOM 657 C C . ARG A 1 84 ? -4.197 3.367 -0.681 1.00 92.00 84 ARG A C 1
ATOM 659 O O . ARG A 1 84 ? -4.181 4.568 -0.430 1.00 92.00 84 ARG A O 1
ATOM 666 N N . TRP A 1 85 ? -3.239 2.788 -1.403 1.00 91.62 85 TRP A N 1
ATOM 667 C CA . TRP A 1 85 ? -2.110 3.542 -1.964 1.00 91.62 85 TRP A CA 1
ATOM 668 C C . TRP A 1 85 ? -2.564 4.631 -2.938 1.00 91.62 85 TRP A C 1
ATOM 670 O O . TRP A 1 85 ? -2.103 5.768 -2.849 1.00 91.62 85 TRP A O 1
ATOM 680 N N . ILE A 1 86 ? -3.518 4.321 -3.820 1.00 90.12 86 ILE A N 1
ATOM 681 C CA . ILE A 1 86 ? -4.106 5.301 -4.746 1.00 90.12 86 ILE A CA 1
ATOM 682 C C . ILE A 1 86 ? -4.832 6.407 -3.976 1.00 90.12 86 ILE A C 1
ATOM 684 O O . ILE A 1 86 ? -4.712 7.580 -4.331 1.00 90.12 86 ILE A O 1
ATOM 688 N N . TRP A 1 87 ? -5.578 6.060 -2.925 1.00 91.62 87 TRP A N 1
ATOM 689 C CA . TRP A 1 87 ? -6.247 7.042 -2.077 1.00 91.62 87 TRP A CA 1
ATOM 690 C C . TRP A 1 87 ? -5.236 7.968 -1.395 1.00 91.62 87 TRP A C 1
ATOM 692 O O . TRP A 1 87 ? -5.378 9.185 -1.499 1.00 91.62 87 TRP A O 1
ATOM 702 N N . ILE A 1 88 ? -4.179 7.414 -0.789 1.00 91.56 88 ILE A N 1
ATOM 703 C CA . ILE A 1 88 ? -3.093 8.186 -0.166 1.00 91.56 88 ILE A CA 1
ATOM 704 C C . ILE A 1 88 ? -2.466 9.132 -1.196 1.00 91.56 88 ILE A C 1
ATOM 706 O O . ILE A 1 88 ? -2.371 10.329 -0.942 1.00 91.56 88 ILE A O 1
ATOM 710 N N . PHE A 1 89 ? -2.122 8.629 -2.384 1.00 90.06 89 PHE A N 1
ATOM 711 C CA . PHE A 1 89 ? -1.579 9.439 -3.475 1.00 90.06 89 PHE A CA 1
ATOM 712 C C . PHE A 1 89 ? -2.492 10.619 -3.840 1.00 90.06 89 PHE A C 1
ATOM 714 O O . PHE A 1 89 ? -2.040 11.764 -3.887 1.00 90.06 89 PHE A O 1
ATOM 721 N N . LYS A 1 90 ? -3.791 10.362 -4.047 1.00 89.19 90 LYS A N 1
ATOM 722 C CA . LYS A 1 90 ? -4.774 11.401 -4.390 1.00 89.19 90 LYS A CA 1
ATOM 723 C C . LYS A 1 90 ? -4.910 12.442 -3.277 1.00 89.19 90 LYS A C 1
ATOM 725 O O . LYS A 1 90 ? -4.870 13.636 -3.559 1.00 89.19 90 LYS A O 1
ATOM 730 N N . GLN A 1 91 ? -5.030 12.009 -2.022 1.00 90.50 91 GLN A N 1
ATOM 731 C CA . GLN A 1 91 ? -5.169 12.913 -0.876 1.00 90.50 91 GLN A CA 1
ATOM 732 C C . GLN A 1 91 ? -3.918 13.762 -0.640 1.00 90.50 91 GLN A C 1
ATOM 734 O O . GLN A 1 91 ? -4.030 14.943 -0.318 1.00 90.50 91 GLN A O 1
ATOM 739 N N . SER A 1 92 ? -2.727 13.195 -0.834 1.00 88.75 92 SER A N 1
ATOM 740 C CA . SER A 1 92 ? -1.474 13.951 -0.786 1.00 88.75 92 SER A CA 1
ATOM 741 C C . SER A 1 92 ? -1.404 14.993 -1.900 1.00 88.75 92 SER A C 1
ATOM 743 O O . SER A 1 92 ? -1.076 16.147 -1.623 1.00 88.75 92 SER A O 1
ATOM 745 N N . SER A 1 93 ? -1.799 14.631 -3.126 1.00 87.25 93 SER A N 1
ATOM 746 C CA . SER A 1 93 ? -1.814 15.561 -4.260 1.00 87.25 93 SER A CA 1
ATOM 747 C C . SER A 1 93 ? -2.754 16.747 -4.029 1.00 87.25 93 SER A C 1
ATOM 749 O O . SER A 1 93 ? -2.392 17.868 -4.370 1.00 87.25 93 SER A O 1
ATOM 751 N N . LEU A 1 94 ? -3.926 16.527 -3.417 1.00 91.00 94 LEU A N 1
ATOM 752 C CA . LEU A 1 94 ? -4.863 17.604 -3.053 1.00 91.00 94 LEU A CA 1
ATOM 753 C C . LEU A 1 94 ? -4.277 18.591 -2.032 1.00 91.00 94 LEU A C 1
ATOM 755 O O . LEU A 1 94 ? -4.722 19.730 -1.946 1.00 91.00 94 LEU A O 1
ATOM 759 N N . LYS A 1 95 ? -3.278 18.159 -1.260 1.00 88.12 95 LYS A N 1
ATOM 760 C CA . LYS A 1 95 ? -2.584 18.963 -0.248 1.00 88.12 95 LYS A CA 1
ATOM 761 C C . LYS A 1 95 ? -1.240 19.511 -0.744 1.00 88.12 95 LYS A C 1
ATOM 763 O O . LYS A 1 95 ? -0.421 19.917 0.072 1.00 88.12 95 LYS A O 1
ATOM 768 N N . ASN A 1 96 ? -1.002 19.508 -2.058 1.00 85.81 96 ASN A N 1
ATOM 769 C CA . ASN A 1 96 ? 0.251 19.933 -2.694 1.00 85.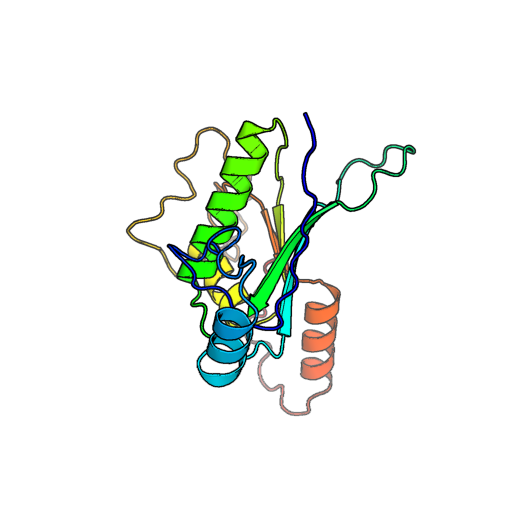81 96 ASN A CA 1
ATOM 770 C C . ASN A 1 96 ? 1.492 19.116 -2.277 1.00 85.81 96 ASN A C 1
ATOM 772 O O . ASN A 1 96 ? 2.621 19.580 -2.427 1.00 85.81 96 ASN A O 1
ATOM 776 N N . PHE A 1 97 ? 1.306 17.876 -1.808 1.00 84.81 97 PHE A N 1
ATOM 777 C CA . PHE A 1 97 ? 2.397 16.928 -1.584 1.00 84.81 97 PHE A CA 1
ATOM 778 C C . PHE A 1 97 ? 2.480 15.939 -2.743 1.00 84.81 97 PHE A C 1
ATOM 780 O O . PHE A 1 97 ? 1.535 15.195 -3.017 1.00 84.81 97 PHE A O 1
ATOM 787 N N . ARG A 1 98 ? 3.640 15.876 -3.399 1.00 86.00 98 ARG A N 1
ATOM 788 C CA . ARG A 1 98 ? 3.906 14.873 -4.433 1.00 86.00 98 ARG A CA 1
ATOM 789 C C . ARG A 1 98 ? 4.536 13.633 -3.809 1.00 86.00 98 ARG A C 1
ATOM 791 O O . ARG A 1 98 ? 5.684 13.671 -3.378 1.00 86.00 98 ARG A O 1
ATOM 798 N N . ILE A 1 99 ? 3.804 12.523 -3.818 1.00 88.94 99 ILE A N 1
ATOM 799 C CA . ILE A 1 99 ? 4.379 11.211 -3.510 1.00 88.94 99 ILE A CA 1
ATOM 800 C C . ILE A 1 99 ? 5.146 10.719 -4.736 1.00 88.94 99 ILE A C 1
ATOM 802 O O . ILE A 1 99 ? 4.620 10.700 -5.847 1.00 88.94 99 ILE A O 1
ATOM 806 N N . VAL A 1 100 ? 6.404 10.345 -4.516 1.00 88.94 100 VAL A N 1
ATOM 807 C CA . VAL A 1 100 ? 7.343 9.913 -5.565 1.00 88.94 100 VAL A CA 1
ATOM 808 C C . VAL A 1 100 ? 7.428 8.388 -5.628 1.00 88.94 100 VAL A C 1
ATOM 810 O O . VAL A 1 100 ? 7.575 7.814 -6.704 1.00 88.94 100 VAL A O 1
ATOM 813 N N . GLY A 1 101 ? 7.252 7.727 -4.484 1.00 90.31 101 GLY A N 1
ATOM 814 C CA . GLY A 1 101 ? 7.180 6.280 -4.402 1.00 90.31 101 GLY A CA 1
ATOM 815 C C . GLY A 1 101 ? 6.619 5.777 -3.081 1.00 90.31 101 GLY A C 1
ATOM 816 O O . GLY A 1 101 ? 6.519 6.526 -2.108 1.00 90.31 101 GLY A O 1
ATOM 817 N N . PHE A 1 102 ? 6.264 4.497 -3.064 1.00 91.62 102 PHE A N 1
ATOM 818 C CA . PHE A 1 102 ? 5.896 3.755 -1.864 1.00 91.62 102 PHE A CA 1
ATOM 819 C C . PHE A 1 102 ? 6.958 2.706 -1.565 1.00 91.62 102 PHE A C 1
ATOM 821 O O . PHE A 1 102 ? 7.422 2.017 -2.472 1.00 91.62 102 PHE A O 1
ATOM 828 N N . SER A 1 103 ? 7.288 2.557 -0.285 1.00 90.81 103 SER A N 1
ATOM 829 C CA . SER A 1 103 ? 8.137 1.476 0.207 1.00 90.81 103 SER A CA 1
ATOM 830 C C . SER A 1 103 ? 7.344 0.563 1.135 1.00 90.81 103 SER A C 1
ATOM 832 O O . SER A 1 103 ? 6.519 1.040 1.917 1.00 90.81 103 SER A O 1
ATOM 834 N N . THR A 1 104 ? 7.549 -0.749 1.029 1.00 90.31 104 THR A N 1
ATOM 835 C CA . THR A 1 104 ? 6.855 -1.739 1.861 1.00 90.31 104 THR A CA 1
ATOM 836 C C . THR A 1 104 ? 7.748 -2.925 2.215 1.00 90.31 104 THR A C 1
ATOM 838 O O . THR A 1 104 ? 8.746 -3.215 1.547 1.00 90.31 104 THR A O 1
ATOM 841 N N . ASP A 1 105 ? 7.372 -3.623 3.282 1.00 83.19 105 ASP A N 1
ATOM 842 C CA . ASP A 1 105 ? 8.001 -4.877 3.669 1.00 83.19 105 ASP A CA 1
ATOM 843 C C . ASP A 1 105 ? 7.647 -5.995 2.663 1.00 83.19 105 ASP A C 1
ATOM 845 O O . ASP A 1 105 ? 6.671 -5.935 1.920 1.00 83.19 105 ASP A O 1
ATOM 849 N N . GLY A 1 106 ? 8.425 -7.069 2.639 1.00 81.81 106 GLY A N 1
ATOM 850 C CA . GLY A 1 106 ? 8.215 -8.243 1.808 1.00 81.81 106 GLY A CA 1
ATOM 851 C C . GLY A 1 106 ? 7.077 -9.167 2.233 1.00 81.81 106 GLY A C 1
ATOM 852 O O . GLY A 1 106 ? 7.228 -10.377 2.024 1.00 81.81 106 GLY A O 1
ATOM 853 N N . ASP A 1 107 ? 5.990 -8.629 2.794 1.00 85.56 107 ASP A N 1
ATOM 854 C CA . ASP A 1 107 ? 4.738 -9.351 3.034 1.00 85.56 107 ASP A CA 1
ATOM 855 C C . ASP A 1 107 ? 4.116 -9.770 1.683 1.00 85.56 107 ASP A C 1
ATOM 857 O O . ASP A 1 107 ? 4.018 -8.948 0.763 1.00 85.56 107 ASP A O 1
ATOM 861 N N . PRO A 1 108 ? 3.683 -11.034 1.519 1.00 87.50 108 PRO A N 1
ATOM 862 C CA . PRO A 1 108 ? 3.198 -11.540 0.236 1.00 87.50 108 PRO A CA 1
ATOM 863 C C . PRO A 1 108 ? 2.042 -10.743 -0.382 1.00 87.50 108 PRO A C 1
ATOM 865 O O . PRO A 1 108 ? 1.953 -10.665 -1.608 1.00 87.50 108 PRO A O 1
ATOM 868 N N . ARG A 1 109 ? 1.168 -10.127 0.425 1.00 89.94 109 ARG A N 1
ATOM 869 C CA . ARG A 1 109 ? 0.024 -9.346 -0.075 1.00 89.94 109 ARG A CA 1
ATOM 870 C C . ARG A 1 109 ? 0.482 -8.019 -0.656 1.00 89.94 109 ARG A C 1
ATOM 872 O O . ARG A 1 109 ? -0.004 -7.627 -1.714 1.00 89.94 109 ARG A O 1
ATOM 879 N N . HIS A 1 110 ? 1.465 -7.380 -0.024 1.00 89.81 110 HIS A N 1
ATOM 880 C CA . HIS A 1 110 ? 2.093 -6.166 -0.541 1.00 89.81 110 HIS A CA 1
ATOM 881 C C . HIS A 1 110 ? 2.893 -6.457 -1.812 1.00 89.81 110 HIS A C 1
ATOM 883 O O . HIS A 1 110 ? 2.761 -5.734 -2.795 1.00 89.81 110 HIS A O 1
ATOM 889 N N . MET A 1 111 ? 3.622 -7.577 -1.855 1.00 88.44 111 MET A N 1
ATOM 890 C CA . MET A 1 111 ? 4.302 -8.023 -3.076 1.00 88.44 111 MET A CA 1
ATOM 891 C C . MET A 1 111 ? 3.309 -8.313 -4.207 1.00 88.44 111 MET A C 1
ATOM 893 O O . MET A 1 111 ? 3.543 -7.939 -5.354 1.00 88.44 111 MET A O 1
ATOM 897 N N . ARG A 1 112 ? 2.172 -8.953 -3.905 1.00 90.19 112 ARG A N 1
ATOM 898 C CA . ARG A 1 112 ? 1.101 -9.176 -4.885 1.00 90.19 112 ARG A CA 1
ATOM 899 C C . ARG A 1 112 ? 0.500 -7.854 -5.362 1.00 90.19 112 ARG A C 1
ATOM 901 O O . ARG A 1 112 ? 0.281 -7.704 -6.560 1.00 90.19 112 ARG A O 1
ATOM 908 N N . ALA A 1 113 ? 0.277 -6.904 -4.456 1.00 90.81 113 ALA A N 1
ATOM 909 C CA . ALA A 1 113 ? -0.197 -5.567 -4.789 1.00 90.81 113 ALA A CA 1
ATOM 910 C C . ALA A 1 113 ? 0.774 -4.852 -5.738 1.00 90.81 113 ALA A C 1
ATOM 912 O O . ALA A 1 113 ? 0.348 -4.398 -6.796 1.00 90.81 113 ALA A O 1
ATOM 913 N N . MET A 1 114 ? 2.074 -4.848 -5.417 1.00 89.12 114 MET A N 1
ATOM 914 C CA . MET A 1 114 ? 3.140 -4.300 -6.264 1.00 89.12 114 MET A CA 1
ATOM 915 C C . MET A 1 114 ? 3.134 -4.906 -7.663 1.00 89.12 114 MET A C 1
ATOM 917 O O . MET A 1 114 ? 3.106 -4.168 -8.639 1.00 89.12 114 MET A O 1
ATOM 921 N N . ARG A 1 115 ? 3.087 -6.240 -7.773 1.00 87.44 115 ARG A N 1
ATOM 922 C CA . ARG A 1 115 ? 3.051 -6.926 -9.075 1.00 87.44 115 ARG A CA 1
ATOM 923 C C . ARG A 1 115 ? 1.878 -6.475 -9.944 1.00 87.44 115 ARG A C 1
ATOM 925 O O . ARG A 1 115 ? 2.044 -6.300 -11.145 1.00 87.44 115 ARG A O 1
ATOM 932 N N . LEU A 1 116 ? 0.704 -6.290 -9.340 1.00 87.94 116 LEU A N 1
ATOM 933 C CA . LEU A 1 116 ? -0.502 -5.863 -10.049 1.00 87.94 116 LEU A CA 1
ATOM 934 C C . LEU A 1 116 ? -0.423 -4.402 -10.516 1.00 87.94 116 LEU A C 1
ATOM 936 O O . LEU A 1 116 ? -0.859 -4.103 -11.624 1.00 87.94 116 LEU A O 1
ATOM 940 N N . VAL A 1 117 ? 0.124 -3.493 -9.700 1.00 84.56 117 VAL A N 1
ATOM 941 C CA . VAL A 1 117 ? 0.225 -2.059 -10.053 1.00 84.56 117 VAL A CA 1
ATOM 942 C C . VAL A 1 117 ? 1.373 -1.745 -11.002 1.00 84.56 117 VAL A C 1
ATOM 944 O O . VAL A 1 117 ? 1.304 -0.753 -11.722 1.00 84.56 117 VAL A O 1
ATOM 947 N N . THR A 1 118 ? 2.422 -2.567 -11.028 1.00 83.06 118 THR A N 1
ATOM 948 C CA . THR A 1 118 ? 3.535 -2.413 -11.976 1.00 83.06 118 THR A CA 1
ATOM 949 C C . THR A 1 118 ? 3.329 -3.170 -13.283 1.00 83.06 118 THR A C 1
ATOM 951 O O . THR A 1 118 ? 4.177 -3.085 -14.171 1.00 83.06 118 THR A O 1
ATOM 954 N N . VAL A 1 119 ? 2.204 -3.883 -13.418 1.00 81.25 119 VAL A N 1
ATOM 955 C CA . VAL A 1 119 ? 1.878 -4.720 -14.581 1.00 81.25 119 VAL A CA 1
ATOM 956 C C . VAL A 1 119 ? 2.893 -5.863 -14.776 1.00 81.25 119 VAL A C 1
ATOM 958 O O . VAL A 1 119 ? 3.106 -6.380 -15.869 1.00 81.25 119 VAL A O 1
ATOM 961 N N . PHE A 1 120 ? 3.521 -6.313 -13.688 1.00 80.06 120 PHE A N 1
ATOM 962 C CA . PHE A 1 120 ? 4.522 -7.374 -13.725 1.00 80.06 120 PHE A CA 1
ATOM 963 C C . PHE A 1 120 ? 3.860 -8.756 -13.827 1.00 80.06 120 PHE A C 1
ATOM 965 O O . PHE A 1 120 ? 3.498 -9.379 -12.819 1.00 80.06 120 PHE A O 1
ATOM 972 N N . PHE A 1 121 ? 3.698 -9.234 -15.065 1.00 74.75 121 PHE A N 1
AT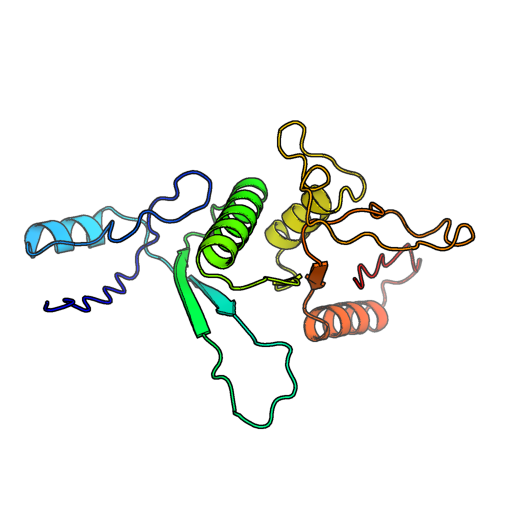OM 973 C CA . PHE A 1 121 ? 3.034 -10.499 -15.420 1.00 74.75 121 PHE A CA 1
ATOM 974 C C . PHE A 1 121 ? 1.580 -10.631 -14.920 1.00 74.75 121 PHE A C 1
ATOM 976 O O . PHE A 1 121 ? 1.041 -11.735 -14.869 1.00 74.75 121 PHE A O 1
ATOM 983 N N . ALA A 1 122 ? 0.940 -9.529 -14.522 1.00 75.06 122 ALA A N 1
ATOM 984 C CA . ALA A 1 122 ? -0.453 -9.493 -14.088 1.00 75.06 122 ALA A CA 1
ATOM 985 C C . ALA A 1 122 ? -1.029 -8.083 -14.266 1.00 75.06 122 ALA A C 1
ATOM 987 O O . ALA A 1 122 ? -0.345 -7.103 -13.993 1.00 75.06 122 ALA A O 1
ATOM 988 N N . THR A 1 123 ? -2.292 -7.974 -14.679 1.00 68.31 123 THR A N 1
ATOM 989 C CA . THR A 1 123 ? -2.994 -6.694 -14.861 1.00 68.31 123 THR A CA 1
ATOM 990 C C . THR A 1 123 ? -4.274 -6.645 -14.037 1.00 68.31 123 THR A C 1
ATOM 992 O O . THR A 1 123 ? -4.936 -7.659 -13.816 1.00 68.31 123 THR A O 1
ATOM 995 N N . LEU A 1 124 ? -4.645 -5.444 -13.591 1.00 71.75 124 LEU A N 1
ATOM 996 C CA . LEU A 1 124 ? -5.963 -5.184 -13.020 1.00 71.75 124 LEU A CA 1
ATOM 997 C C . LEU A 1 124 ? -6.874 -4.582 -14.095 1.00 71.75 124 LEU A C 1
ATOM 999 O O . LEU A 1 124 ? -6.570 -3.495 -14.585 1.00 71.75 124 LEU A O 1
ATOM 1003 N N . PRO A 1 125 ? -8.009 -5.218 -14.437 1.00 63.28 125 PRO A N 1
ATOM 1004 C CA . PRO A 1 125 ? -8.866 -4.746 -15.527 1.00 63.28 125 PRO A CA 1
ATOM 1005 C C . PRO A 1 125 ? -9.453 -3.350 -15.261 1.00 63.28 125 PRO A C 1
ATOM 1007 O O . PRO A 1 125 ? -9.631 -2.564 -16.187 1.00 63.28 125 PRO A O 1
ATOM 1010 N N . ASN A 1 126 ? -9.688 -3.013 -13.988 1.00 69.88 126 ASN A N 1
ATOM 1011 C CA . ASN A 1 126 ? -10.416 -1.806 -13.585 1.00 69.88 126 ASN A CA 1
ATOM 1012 C C . ASN A 1 126 ? -9.526 -0.698 -12.994 1.00 69.88 126 ASN A C 1
ATOM 1014 O O . ASN A 1 126 ? -10.040 0.340 -12.584 1.00 69.88 126 ASN A O 1
ATOM 1018 N N . ILE A 1 127 ? -8.204 -0.894 -12.923 1.00 68.62 127 ILE A N 1
ATOM 1019 C CA . ILE A 1 127 ? -7.266 0.108 -12.395 1.00 68.62 127 ILE A CA 1
ATOM 1020 C C . ILE A 1 127 ? -6.169 0.340 -13.429 1.00 68.62 127 ILE A C 1
ATOM 1022 O O . ILE A 1 127 ? -5.195 -0.403 -13.502 1.00 68.62 127 ILE A O 1
ATOM 1026 N N . LYS A 1 128 ? -6.319 1.405 -14.221 1.00 67.19 128 LYS A N 1
ATOM 1027 C CA . LYS A 1 128 ? -5.288 1.860 -15.159 1.00 67.19 128 LYS A CA 1
ATOM 1028 C C . LYS A 1 128 ? -4.335 2.811 -14.431 1.00 67.19 128 LYS A C 1
ATOM 1030 O O . LYS A 1 128 ? -4.534 4.020 -14.420 1.00 67.19 128 LYS A O 1
ATOM 1035 N N . SER A 1 129 ? -3.305 2.269 -13.785 1.00 62.81 129 SER A N 1
ATOM 1036 C CA . SER A 1 129 ? -2.244 3.064 -13.135 1.00 62.81 129 SER A CA 1
ATOM 1037 C C . SER A 1 12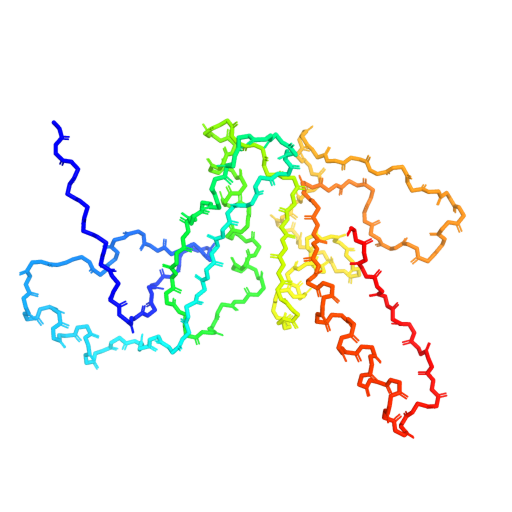9 ? -1.461 3.943 -14.118 1.00 62.81 129 SER A C 1
ATOM 1039 O O . SER A 1 129 ? -0.905 4.958 -13.715 1.00 62.81 129 SER A O 1
ATOM 1041 N N . ASN A 1 130 ? -1.450 3.578 -15.402 1.00 63.16 130 ASN A N 1
ATOM 1042 C CA . ASN A 1 130 ? -0.613 4.205 -16.430 1.00 63.16 130 ASN A CA 1
ATOM 1043 C C . ASN A 1 130 ? -1.331 5.324 -17.203 1.00 63.16 130 ASN A C 1
ATOM 1045 O O . ASN A 1 130 ? -0.731 5.967 -18.052 1.00 63.16 130 ASN A O 1
ATOM 1049 N N . SER A 1 131 ? -2.622 5.562 -16.943 1.00 65.62 131 SER A N 1
ATOM 1050 C CA . SER A 1 131 ? -3.407 6.592 -17.644 1.00 65.62 131 SER A CA 1
ATOM 1051 C C . SER A 1 131 ? -3.428 7.947 -16.930 1.00 65.62 131 SER A C 1
ATOM 1053 O O . SER A 1 131 ? -4.180 8.835 -17.322 1.00 65.62 131 SER A O 1
ATOM 1055 N N . TYR A 1 132 ? -2.665 8.108 -15.849 1.00 70.12 132 TYR A N 1
ATOM 1056 C CA . TYR A 1 132 ? -2.581 9.377 -15.130 1.00 70.12 132 TYR A CA 1
ATOM 1057 C C . TYR A 1 132 ? -1.597 10.314 -15.837 1.00 70.12 132 TYR A C 1
ATOM 1059 O O . TYR A 1 132 ? -0.468 9.929 -16.121 1.00 70.12 132 TYR A O 1
ATOM 1067 N N . THR A 1 133 ? -1.997 11.569 -16.053 1.00 69.69 133 THR A N 1
ATOM 1068 C CA . THR A 1 133 ? -1.197 12.598 -16.752 1.00 69.69 133 THR A CA 1
ATOM 1069 C C . THR A 1 133 ? 0.151 12.896 -16.094 1.00 69.69 133 THR A C 1
ATOM 1071 O O . THR A 1 133 ? 1.058 13.397 -16.746 1.00 69.69 133 THR A O 1
ATOM 1074 N N . ASN A 1 134 ? 0.284 12.588 -14.802 1.00 73.75 134 ASN A N 1
ATOM 1075 C CA . ASN A 1 134 ? 1.466 12.892 -13.995 1.00 73.75 134 ASN A CA 1
ATOM 1076 C C . ASN A 1 134 ? 2.339 11.650 -13.744 1.00 73.75 134 ASN A C 1
ATOM 1078 O O . ASN A 1 134 ? 3.132 11.644 -12.799 1.00 73.75 134 ASN A O 1
ATOM 1082 N N . ALA A 1 135 ? 2.157 10.590 -14.535 1.00 80.81 135 ALA A N 1
ATOM 1083 C CA . ALA A 1 135 ? 2.954 9.379 -14.426 1.00 80.81 135 ALA A CA 1
ATOM 1084 C C . ALA A 1 135 ? 4.434 9.646 -14.756 1.00 80.81 135 ALA A C 1
ATOM 1086 O O . ALA A 1 135 ? 4.783 10.460 -15.612 1.00 80.81 135 ALA A O 1
ATOM 1087 N N . PHE A 1 136 ? 5.316 8.941 -14.059 1.00 81.19 136 PHE A N 1
ATOM 1088 C CA . PHE A 1 136 ? 6.723 8.837 -14.405 1.00 81.19 136 PHE A CA 1
ATOM 1089 C C . PHE A 1 136 ? 6.873 7.975 -15.654 1.00 81.19 136 PHE A C 1
ATOM 1091 O O . PHE A 1 136 ? 6.277 6.902 -15.741 1.00 81.19 136 PHE A O 1
ATOM 1098 N N . HIS A 1 137 ? 7.698 8.440 -16.588 1.00 84.75 137 HIS A N 1
ATOM 1099 C CA . HIS A 1 137 ? 8.069 7.695 -17.783 1.00 84.75 137 HIS A CA 1
ATOM 1100 C C . HIS A 1 137 ? 9.547 7.321 -17.700 1.00 84.75 137 HIS A C 1
ATOM 1102 O O . HIS A 1 137 ? 10.420 8.193 -17.685 1.00 84.75 137 HIS A O 1
ATOM 1108 N N . LEU A 1 138 ? 9.819 6.024 -17.615 1.00 82.31 138 LEU A N 1
ATOM 1109 C CA . LEU A 1 138 ? 11.163 5.471 -17.575 1.00 82.31 138 LEU A CA 1
ATOM 1110 C C . LEU A 1 138 ? 11.641 5.204 -19.003 1.00 82.31 138 LEU A C 1
ATOM 1112 O O . LEU A 1 138 ? 10.970 4.542 -19.791 1.00 82.31 138 LEU A O 1
ATOM 1116 N N . LYS A 1 139 ? 12.833 5.701 -19.341 1.00 86.00 139 LYS A N 1
ATOM 1117 C CA . LYS A 1 139 ? 13.503 5.345 -20.596 1.00 86.00 139 LYS A CA 1
ATOM 1118 C C . LYS A 1 139 ? 14.185 3.993 -20.419 1.00 86.00 139 LYS A C 1
ATOM 1120 O O . LYS A 1 139 ? 15.326 3.938 -19.971 1.00 86.00 139 LYS A O 1
ATOM 1125 N N . ILE A 1 140 ? 13.473 2.920 -20.745 1.00 84.38 140 ILE A N 1
ATOM 1126 C CA . ILE A 1 140 ? 14.003 1.556 -20.664 1.00 84.38 140 ILE A CA 1
ATOM 1127 C C . ILE A 1 140 ? 14.871 1.293 -21.905 1.00 84.38 140 ILE A C 1
ATOM 1129 O O . ILE A 1 140 ? 14.377 1.443 -23.029 1.00 84.38 140 ILE A O 1
ATOM 1133 N N . PRO A 1 141 ? 16.154 0.920 -21.747 1.00 88.88 141 PRO A N 1
ATOM 1134 C CA . PRO A 1 141 ? 16.995 0.534 -22.873 1.00 88.88 141 PRO A CA 1
ATOM 1135 C C . PRO A 1 141 ? 16.400 -0.662 -23.619 1.00 88.88 141 PRO A C 1
ATOM 1137 O O . PRO A 1 141 ? 15.978 -1.642 -23.006 1.00 88.88 141 PRO A O 1
ATOM 1140 N N . LYS A 1 142 ? 16.399 -0.614 -24.955 1.00 85.81 142 LYS A N 1
ATOM 1141 C CA . LYS A 1 142 ? 15.835 -1.694 -25.784 1.00 85.81 142 LYS A CA 1
ATOM 1142 C C . LYS A 1 142 ? 16.581 -3.019 -25.615 1.00 85.81 142 LYS A C 1
ATOM 1144 O O . LYS A 1 142 ? 16.001 -4.070 -25.865 1.00 85.81 142 LYS A O 1
ATOM 1149 N N . GLU A 1 143 ? 17.843 -2.979 -25.184 1.00 92.94 143 GLU A N 1
ATOM 1150 C CA . GLU A 1 143 ? 18.634 -4.187 -24.934 1.00 92.94 143 GLU A CA 1
ATOM 1151 C C . GLU A 1 143 ? 18.191 -4.949 -23.671 1.00 92.94 143 GLU A C 1
ATOM 1153 O O . GLU A 1 143 ? 18.585 -6.098 -23.477 1.00 92.94 143 GLU A O 1
ATOM 1158 N N . TRP A 1 144 ? 17.375 -4.346 -22.797 1.00 87.56 144 TRP A N 1
ATOM 1159 C CA . TRP A 1 144 ? 16.948 -4.950 -21.531 1.00 87.56 144 TRP A CA 1
ATOM 1160 C C . TRP A 1 144 ? 15.753 -5.887 -21.724 1.00 87.56 144 TRP A C 1
ATOM 1162 O O . TRP A 1 144 ? 14.668 -5.676 -21.190 1.00 87.56 144 TRP A O 1
ATOM 1172 N N . ASN A 1 145 ? 15.970 -6.980 -22.455 1.00 83.06 145 ASN A N 1
ATOM 1173 C CA . ASN A 1 145 ? 14.979 -8.044 -22.666 1.00 83.06 145 ASN A CA 1
ATOM 1174 C C . ASN A 1 145 ? 14.540 -8.769 -21.373 1.00 83.06 145 ASN A C 1
ATOM 1176 O O . ASN A 1 145 ? 13.571 -9.525 -21.381 1.00 83.06 145 ASN A O 1
ATOM 1180 N N . TRP A 1 146 ? 15.252 -8.542 -20.270 1.00 81.38 146 TRP A N 1
ATOM 1181 C CA . TRP A 1 146 ? 14.963 -9.052 -18.932 1.00 81.38 146 TRP A CA 1
ATOM 1182 C C . TRP A 1 146 ? 14.135 -8.079 -18.072 1.00 81.38 146 TRP A C 1
ATOM 1184 O O . TRP A 1 146 ? 13.770 -8.427 -16.947 1.00 81.38 146 TRP A O 1
ATOM 1194 N N . TYR A 1 147 ? 13.844 -6.868 -18.560 1.00 82.19 147 TYR A N 1
ATOM 1195 C CA . TYR A 1 147 ? 13.033 -5.880 -17.849 1.00 82.19 147 TYR A CA 1
ATOM 1196 C C . TYR A 1 147 ? 11.562 -5.999 -18.262 1.00 82.19 147 TYR A C 1
ATOM 1198 O O . TYR A 1 147 ? 11.201 -5.743 -19.406 1.00 82.19 147 TYR A O 1
ATOM 1206 N N . PHE A 1 148 ? 10.702 -6.388 -17.318 1.00 81.31 148 PHE A N 1
ATOM 1207 C CA . PHE A 1 148 ? 9.294 -6.723 -17.590 1.00 81.31 148 PHE A CA 1
ATOM 1208 C C . PHE A 1 148 ? 8.285 -5.732 -16.994 1.00 81.31 148 PHE A C 1
ATOM 1210 O O . PHE A 1 148 ? 7.087 -6.015 -16.990 1.00 81.31 148 PHE A O 1
ATOM 1217 N N . LEU A 1 149 ? 8.741 -4.612 -16.426 1.00 81.75 149 LEU A N 1
ATOM 1218 C CA . LEU A 1 149 ? 7.836 -3.586 -15.904 1.00 81.75 149 LEU A CA 1
ATOM 1219 C C . LEU A 1 149 ? 7.416 -2.627 -17.022 1.00 81.75 149 LEU A C 1
ATOM 1221 O O . LEU A 1 149 ? 8.123 -2.455 -18.013 1.00 81.75 149 LEU A O 1
ATOM 1225 N N . SER A 1 150 ? 6.250 -2.010 -16.839 1.00 79.75 150 SER A N 1
ATOM 1226 C CA . SER A 1 150 ? 5.755 -0.926 -17.694 1.00 79.75 150 SER A CA 1
ATOM 1227 C C . SER A 1 150 ? 6.760 0.234 -17.787 1.00 79.75 150 SER A C 1
ATOM 1229 O O . SER A 1 150 ? 7.503 0.494 -16.852 1.00 79.75 150 SER A O 1
ATOM 1231 N N . ASP A 1 151 ? 6.763 0.974 -18.892 1.00 83.38 151 ASP A N 1
ATOM 1232 C CA . ASP A 1 151 ? 7.548 2.207 -19.046 1.00 83.38 151 ASP A CA 1
ATOM 1233 C C . ASP A 1 151 ? 6.896 3.419 -18.360 1.00 83.38 151 ASP A C 1
ATOM 1235 O O . ASP A 1 151 ? 7.557 4.421 -18.092 1.00 83.38 151 ASP A O 1
ATOM 1239 N N . SER A 1 152 ? 5.601 3.328 -18.057 1.00 84.81 152 SER A N 1
ATOM 1240 C CA . SER A 1 152 ? 4.823 4.347 -17.360 1.00 84.81 152 SER A CA 1
ATOM 1241 C C . SER A 1 152 ? 4.370 3.860 -15.986 1.00 84.81 152 SER A C 1
ATOM 1243 O O . SER A 1 152 ? 3.802 2.769 -15.867 1.00 84.81 152 SER A O 1
ATOM 1245 N N . HIS A 1 153 ? 4.585 4.684 -14.958 1.00 84.25 153 HIS A N 1
ATOM 1246 C CA . HIS A 1 153 ? 4.209 4.399 -13.575 1.00 84.25 153 HIS A CA 1
ATOM 1247 C C . HIS A 1 153 ? 3.667 5.635 -12.856 1.00 84.25 153 HIS A C 1
ATOM 1249 O O . HIS A 1 153 ? 4.280 6.696 -12.880 1.00 84.25 153 HIS A O 1
ATOM 1255 N N . LEU A 1 154 ? 2.558 5.494 -12.124 1.00 83.94 154 LEU A N 1
ATOM 1256 C CA . LEU A 1 154 ? 2.016 6.578 -11.292 1.00 83.94 154 LEU A CA 1
ATOM 1257 C C . LEU A 1 154 ? 3.012 7.054 -10.218 1.00 83.94 154 LEU A C 1
ATOM 1259 O O . LEU A 1 154 ? 3.135 8.245 -9.947 1.00 83.94 154 LEU A O 1
ATOM 1263 N N . VAL A 1 155 ? 3.702 6.094 -9.608 1.00 87.31 155 VAL A N 1
ATOM 1264 C CA . VAL A 1 155 ? 4.681 6.237 -8.525 1.00 87.31 155 VAL A CA 1
ATOM 1265 C C . VAL A 1 155 ? 5.664 5.073 -8.616 1.00 87.31 155 VAL A C 1
ATOM 1267 O O . VAL A 1 155 ? 5.346 4.040 -9.210 1.00 87.31 155 VAL A O 1
ATOM 1270 N N . LEU A 1 156 ? 6.834 5.224 -8.006 1.00 88.25 156 LEU A N 1
ATOM 1271 C CA . LEU A 1 156 ? 7.815 4.149 -7.887 1.00 88.25 156 LEU A CA 1
ATOM 1272 C C . LEU A 1 156 ? 7.454 3.205 -6.726 1.00 88.25 156 LEU A C 1
ATOM 1274 O O . LEU A 1 156 ? 6.916 3.636 -5.705 1.00 88.25 156 LEU A O 1
ATOM 1278 N N . TRP A 1 157 ? 7.741 1.913 -6.873 1.00 87.56 157 TRP A N 1
ATOM 1279 C CA . TRP A 1 157 ? 7.393 0.887 -5.886 1.00 87.56 157 TRP A CA 1
ATOM 1280 C C . TRP A 1 157 ? 8.658 0.179 -5.410 1.00 87.56 157 TRP A C 1
ATOM 1282 O O . TRP A 1 157 ? 9.325 -0.479 -6.202 1.00 87.56 157 TRP A O 1
ATOM 1292 N N . PHE A 1 158 ? 8.961 0.291 -4.119 1.00 88.44 158 PHE A N 1
ATOM 1293 C CA . PHE A 1 158 ? 10.204 -0.192 -3.524 1.00 88.44 158 PHE A CA 1
ATOM 1294 C C . PHE A 1 158 ? 9.940 -1.255 -2.463 1.00 88.44 158 PHE A C 1
ATOM 1296 O O . PHE A 1 158 ? 9.125 -1.063 -1.560 1.00 88.44 158 PHE A O 1
ATOM 1303 N N . GLN A 1 159 ? 10.670 -2.363 -2.522 1.00 87.69 159 GLN A N 1
ATOM 1304 C CA . GLN A 1 159 ? 10.756 -3.281 -1.391 1.00 87.69 159 GLN A CA 1
ATOM 1305 C C . GLN A 1 159 ? 11.860 -2.824 -0.430 1.00 87.69 159 GLN A C 1
ATOM 1307 O O . GLN A 1 159 ? 12.889 -2.315 -0.872 1.00 87.69 159 GLN A O 1
ATOM 1312 N N . ASP A 1 160 ? 11.691 -3.066 0.872 1.00 84.12 160 ASP A N 1
ATOM 1313 C CA . ASP A 1 160 ? 12.782 -2.895 1.837 1.00 84.12 160 ASP A CA 1
ATOM 1314 C C . ASP A 1 160 ? 14.014 -3.738 1.444 1.00 84.12 160 ASP A C 1
ATOM 1316 O O . ASP A 1 160 ? 14.012 -4.976 1.510 1.00 84.12 160 ASP A O 1
ATOM 1320 N N . ALA A 1 161 ? 15.089 -3.040 1.069 1.00 84.00 161 ALA A N 1
ATOM 1321 C CA . ALA A 1 161 ? 16.355 -3.626 0.658 1.00 84.00 161 ALA A CA 1
ATOM 1322 C C . ALA A 1 161 ? 16.974 -4.507 1.754 1.00 84.00 161 ALA A C 1
ATOM 1324 O O . ALA A 1 161 ? 17.564 -5.543 1.443 1.00 84.00 161 ALA A O 1
ATOM 1325 N N . ALA A 1 162 ? 16.798 -4.169 3.037 1.00 86.06 162 ALA A N 1
ATOM 1326 C CA . ALA A 1 162 ? 17.317 -4.984 4.132 1.00 86.06 162 ALA A CA 1
ATOM 1327 C C . ALA A 1 162 ? 16.673 -6.379 4.135 1.00 86.06 162 ALA A C 1
ATOM 1329 O O . ALA A 1 162 ? 17.355 -7.390 4.332 1.00 86.06 162 ALA A O 1
ATOM 1330 N N . ASN A 1 163 ? 15.372 -6.460 3.855 1.00 82.00 163 ASN A N 1
ATOM 1331 C CA . ASN A 1 163 ? 14.654 -7.730 3.797 1.00 82.00 163 ASN A CA 1
ATOM 1332 C C . ASN A 1 163 ? 14.940 -8.509 2.510 1.00 82.00 163 ASN A C 1
ATOM 1334 O O . ASN A 1 163 ? 15.020 -9.741 2.558 1.00 82.00 163 ASN A O 1
ATOM 1338 N N . VAL A 1 164 ? 15.201 -7.826 1.393 1.00 84.31 164 VAL A N 1
ATOM 1339 C CA . VAL A 1 164 ? 15.739 -8.459 0.175 1.00 84.31 164 VAL A CA 1
ATOM 1340 C C . VAL A 1 164 ? 17.097 -9.105 0.459 1.00 84.31 164 VAL A C 1
ATOM 1342 O O . VAL A 1 164 ? 17.275 -10.296 0.198 1.00 84.31 164 VAL A O 1
ATOM 1345 N N . CYS A 1 165 ? 18.025 -8.369 1.075 1.00 86.38 165 CYS A N 1
ATOM 1346 C CA . CYS A 1 165 ? 19.356 -8.864 1.428 1.00 86.38 165 CYS A CA 1
ATOM 1347 C C . CYS A 1 165 ? 19.297 -10.059 2.389 1.00 86.38 165 CYS A C 1
ATOM 1349 O O . CYS A 1 165 ? 19.994 -11.052 2.176 1.00 86.38 165 CYS A O 1
ATOM 1351 N N . LYS A 1 166 ? 18.428 -10.024 3.410 1.00 85.06 166 LYS A N 1
ATOM 1352 C CA . LYS A 1 166 ? 18.210 -11.170 4.314 1.00 85.06 166 LYS A CA 1
ATOM 1353 C C . LYS A 1 166 ? 17.710 -12.404 3.559 1.00 85.06 166 LYS A C 1
ATOM 1355 O O . LYS A 1 166 ? 18.227 -13.498 3.775 1.00 85.06 166 LYS A O 1
ATOM 1360 N N . LYS A 1 167 ? 16.736 -12.246 2.653 1.00 83.69 167 LYS A N 1
ATOM 1361 C CA . LYS A 1 167 ? 16.213 -13.355 1.834 1.00 83.69 167 LYS A CA 1
ATOM 1362 C C . LYS A 1 167 ? 17.287 -13.925 0.908 1.00 83.69 167 LYS A C 1
ATOM 1364 O O . LYS A 1 167 ? 17.400 -15.145 0.805 1.00 83.69 167 LYS A O 1
ATOM 1369 N N . LEU A 1 168 ? 18.086 -13.065 0.274 1.00 84.19 168 LEU A N 1
ATOM 1370 C CA . LEU A 1 168 ? 19.210 -13.479 -0.567 1.00 84.19 168 LEU A CA 1
ATOM 1371 C C . LEU A 1 168 ? 20.240 -14.271 0.241 1.00 84.19 168 LEU A C 1
ATOM 1373 O O . LEU A 1 168 ? 20.571 -15.395 -0.130 1.00 84.19 168 LEU A O 1
ATOM 1377 N N . ARG A 1 169 ? 20.682 -13.726 1.380 1.00 86.94 169 ARG A N 1
ATOM 1378 C CA . ARG A 1 169 ? 21.616 -14.389 2.297 1.00 86.94 169 ARG A CA 1
ATOM 1379 C C . ARG A 1 169 ? 21.105 -15.770 2.707 1.00 86.94 169 ARG A C 1
ATOM 1381 O O . ARG A 1 169 ? 21.836 -16.744 2.584 1.00 86.94 169 ARG A O 1
ATOM 1388 N N . ASN A 1 170 ? 19.856 -15.868 3.160 1.00 86.44 170 ASN A N 1
ATOM 1389 C CA . ASN A 1 170 ? 19.285 -17.136 3.617 1.00 86.44 170 ASN A CA 1
ATOM 1390 C C . ASN A 1 170 ? 19.209 -18.176 2.495 1.00 86.44 170 ASN A C 1
ATOM 1392 O O . ASN A 1 170 ? 19.443 -19.354 2.746 1.00 86.44 170 ASN A O 1
ATOM 1396 N N . ARG A 1 171 ? 18.923 -17.750 1.257 1.00 82.31 171 ARG A N 1
ATOM 1397 C CA . ARG A 1 171 ? 18.956 -18.642 0.094 1.00 82.31 171 ARG A CA 1
ATOM 1398 C C . ARG A 1 171 ? 20.370 -19.126 -0.189 1.00 82.31 171 ARG A C 1
ATOM 1400 O O . ARG A 1 171 ? 20.557 -20.333 -0.237 1.00 82.31 171 ARG A O 1
ATOM 1407 N N . LEU A 1 172 ? 21.344 -18.219 -0.298 1.00 82.56 172 LEU A N 1
ATOM 1408 C CA . LEU A 1 172 ? 22.752 -18.556 -0.560 1.00 82.56 172 LEU A CA 1
ATOM 1409 C C . LEU A 1 172 ? 23.340 -19.517 0.481 1.00 82.56 172 LEU A C 1
ATOM 1411 O O . LEU A 1 172 ? 24.163 -20.359 0.142 1.00 82.56 172 LEU A O 1
ATOM 1415 N N . LEU A 1 173 ? 22.908 -19.401 1.738 1.00 84.62 173 LEU A N 1
ATOM 1416 C CA . LEU A 1 173 ? 23.348 -20.272 2.829 1.00 84.62 173 LEU A CA 1
ATOM 1417 C C . LEU A 1 173 ? 22.554 -21.586 2.926 1.00 84.62 173 LEU A C 1
ATOM 1419 O O . LEU A 1 173 ? 22.983 -22.508 3.621 1.00 84.62 173 LEU A O 1
ATOM 1423 N N . SER A 1 174 ? 21.404 -21.696 2.256 1.00 82.00 174 SER A N 1
ATOM 1424 C CA . SER A 1 174 ? 20.640 -22.943 2.215 1.00 82.00 174 SER A CA 1
ATOM 1425 C C . SER A 1 174 ? 21.311 -23.934 1.260 1.00 82.00 174 SER A C 1
ATOM 1427 O O . SER A 1 174 ? 21.619 -23.601 0.119 1.00 82.00 174 SER A O 1
ATOM 1429 N N . ARG A 1 175 ? 21.518 -25.181 1.703 1.00 62.03 175 ARG A N 1
ATOM 1430 C CA . ARG A 1 175 ? 22.151 -26.258 0.906 1.00 62.03 175 ARG A CA 1
ATOM 1431 C C . ARG A 1 175 ? 21.311 -26.729 -0.295 1.00 62.03 175 ARG A C 1
ATOM 1433 O O . ARG A 1 175 ? 21.662 -27.706 -0.943 1.00 62.03 175 ARG A O 1
ATOM 1440 N N . THR A 1 176 ? 20.198 -26.061 -0.582 1.00 59.69 176 THR A N 1
ATOM 1441 C CA . THR A 1 176 ? 19.163 -26.481 -1.534 1.00 59.69 176 THR A CA 1
ATOM 1442 C C . THR A 1 176 ? 19.247 -25.758 -2.883 1.00 59.69 176 THR A C 1
ATOM 1444 O O . THR A 1 176 ? 18.271 -25.743 -3.632 1.00 59.69 176 THR A O 1
ATOM 1447 N N . ILE A 1 177 ? 20.374 -25.121 -3.214 1.00 55.12 177 ILE A N 1
ATOM 1448 C CA . ILE A 1 177 ? 20.513 -24.394 -4.482 1.00 55.12 177 ILE A CA 1
ATOM 1449 C C . ILE A 1 177 ? 21.101 -25.318 -5.549 1.00 55.12 177 ILE A C 1
ATOM 1451 O O . ILE A 1 177 ? 22.315 -25.408 -5.687 1.00 55.12 177 ILE A O 1
ATOM 1455 N N . ASN A 1 178 ? 20.234 -25.948 -6.344 1.00 46.75 178 ASN A N 1
ATOM 1456 C CA . ASN A 1 178 ? 20.627 -26.501 -7.648 1.00 46.75 178 ASN A CA 1
ATOM 1457 C C . ASN A 1 178 ? 20.286 -25.575 -8.825 1.00 46.75 178 ASN A C 1
ATOM 1459 O O . ASN A 1 178 ? 20.756 -25.806 -9.931 1.00 46.75 178 ASN A O 1
ATOM 1463 N N . THR A 1 179 ? 19.537 -24.490 -8.614 1.00 43.50 179 THR A N 1
ATOM 1464 C CA . THR A 1 179 ? 19.215 -23.548 -9.692 1.00 43.50 179 THR A CA 1
ATOM 1465 C C . THR A 1 179 ? 18.994 -22.138 -9.158 1.00 43.50 179 THR A C 1
ATOM 1467 O O . THR A 1 179 ? 18.055 -21.866 -8.410 1.00 43.50 179 THR A O 1
ATOM 1470 N N . LEU A 1 180 ? 19.849 -21.219 -9.606 1.00 43.50 180 LEU A N 1
ATOM 1471 C CA . LEU A 1 180 ? 19.730 -19.762 -9.496 1.00 43.50 180 LEU A CA 1
ATOM 1472 C C . LEU A 1 180 ? 18.622 -19.245 -10.441 1.00 43.50 180 LEU A C 1
ATOM 1474 O O . LEU A 1 180 ? 18.835 -18.368 -11.272 1.00 43.50 180 LEU A O 1
ATOM 1478 N N . SER A 1 181 ? 17.425 -19.827 -10.371 1.00 39.75 181 SER A N 1
ATOM 1479 C CA . SER A 1 181 ? 16.309 -19.433 -11.230 1.00 39.75 181 SER A CA 1
ATOM 1480 C C . SER A 1 181 ? 15.728 -18.102 -10.751 1.00 39.75 181 SER A C 1
ATOM 1482 O O . SER A 1 181 ? 14.988 -18.042 -9.772 1.00 39.75 181 SER A O 1
ATOM 1484 N N . TYR A 1 182 ? 16.101 -17.042 -11.469 1.00 40.72 182 TYR A N 1
ATOM 1485 C CA . TYR A 1 182 ? 15.399 -15.764 -11.603 1.00 40.72 182 TYR A CA 1
ATOM 1486 C C . TYR A 1 182 ? 14.970 -15.111 -10.286 1.00 40.72 182 TYR A C 1
ATOM 1488 O O . TYR A 1 182 ? 13.788 -15.006 -9.951 1.00 40.72 182 TYR A O 1
ATOM 1496 N N . MET A 1 183 ? 15.951 -14.579 -9.556 1.00 41.53 183 MET A N 1
ATOM 1497 C CA . MET A 1 183 ? 15.661 -13.491 -8.635 1.00 41.53 183 MET A CA 1
ATOM 1498 C C . MET A 1 183 ? 15.349 -12.251 -9.475 1.00 41.53 183 MET A C 1
ATOM 1500 O O . MET A 1 183 ? 16.251 -11.526 -9.883 1.00 41.53 183 MET A O 1
ATOM 1504 N N . VAL A 1 184 ? 14.068 -12.021 -9.761 1.00 42.09 184 VAL A N 1
ATOM 1505 C CA . VAL A 1 184 ? 13.627 -10.706 -10.225 1.00 42.09 184 VAL A CA 1
ATOM 1506 C C . VAL A 1 184 ? 13.726 -9.780 -9.025 1.00 42.09 184 VAL A C 1
ATOM 1508 O O . VAL A 1 184 ? 12.826 -9.689 -8.191 1.00 42.09 184 VAL A O 1
ATOM 1511 N N . LEU A 1 185 ? 14.895 -9.166 -8.899 1.00 41.16 185 LEU A N 1
ATOM 1512 C CA . LEU A 1 185 ? 15.094 -7.988 -8.085 1.00 41.16 185 LEU A CA 1
ATOM 1513 C C . LEU A 1 185 ? 14.318 -6.872 -8.778 1.00 41.16 185 LEU A C 1
ATOM 1515 O O . LEU A 1 185 ? 14.816 -6.231 -9.698 1.00 41.16 185 LEU A O 1
ATOM 1519 N N . SER A 1 186 ? 13.067 -6.674 -8.372 1.00 35.69 186 SER A N 1
ATOM 1520 C CA . SER A 1 186 ? 12.351 -5.433 -8.650 1.00 35.69 186 SER A CA 1
ATOM 1521 C C . SER A 1 186 ? 12.996 -4.323 -7.816 1.00 35.69 186 SER A C 1
ATOM 1523 O O . SER A 1 186 ? 12.450 -3.902 -6.803 1.00 35.69 186 SER A O 1
ATOM 1525 N N . PHE A 1 187 ? 14.199 -3.903 -8.207 1.00 34.34 187 PHE A N 1
ATOM 1526 C CA . PHE A 1 187 ? 14.683 -2.567 -7.903 1.00 34.34 187 PHE A CA 1
ATOM 1527 C C . PHE A 1 187 ? 14.053 -1.654 -8.954 1.00 34.34 187 PHE A C 1
ATOM 1529 O O . PHE A 1 187 ? 14.527 -1.569 -10.086 1.00 34.34 187 PHE A O 1
ATOM 1536 N N . CYS A 1 188 ? 12.925 -1.046 -8.603 1.00 36.34 188 CYS A N 1
ATOM 1537 C CA . CYS A 1 188 ? 12.757 0.350 -8.981 1.00 36.34 188 CYS A CA 1
ATOM 1538 C C . CYS A 1 188 ? 13.498 1.189 -7.948 1.00 36.34 188 CYS A C 1
ATOM 1540 O O . CYS A 1 188 ? 13.654 0.679 -6.815 1.00 36.34 188 CYS A O 1
#

Foldseek 3Di:
DDPPPPPDPPQFAADDDQLHGDPCRVDDPDPVVSVVCVVPTHGFPDKDWDWDDDPDPPPPPPDIGTPDIGGDPPPDALRSVLSVVVVVQVVCVVVVHHAAEDEDEPDPRPVVNVCAQQVPVHHDPPDDQQPDPQWQAAPDDPVPPVDRGDRTGNHQYHYDVVNVVVVVVVVVPDPPDPDPPDPPPPDD

Radius of gyration: 19.99 Å; chains: 1; bounding box: 45×53×54 Å

Organism: NCBI:txid392032

pLDDT: mean 78.69, std 16.04, range [26.42, 92.94]

Sequence (188 aa):
MTVLLTHSFVGLAPPLIDGVPITLHYQTDSFKKLCEWFSTEDRSHLINIHMILPITNMQIALNQLLLSALGTNNKSEAIDIIRRWIWIFKQSSLKNFRIVGFSTDGDPRHMRAMRLVTVFFATLPNIKSNSYTNAFHLKIPKEWNWYFLSDSHLVLWFQDAANVCKKLRNRLLSRTINTLSYMVLSFC

Secondary structure (DSSP, 8-state):
----------SBPPPEETTEEPTTTT--S-HHHHHHHHHHS-B-SEEEEEEE------SS--PPEEEEEEEE-S---HHHHHHHHHHHHHHHHHTT----EEEE---HHHHHHHHHHTTSS---TT--GGG-TT-EE----TT-TT--S-SEESSEEEE-HHHHHHHHHHHHHSTT-S--------B-